Protein AF-I4C8B8-F1 (afdb_monomer_lite)

Secondary structure (DSSP, 8-state):
-PPPPEEEEEEEE--S-HHHHHHHHHHHHT--HHHHHHHHHT-SEEEEEEE-HHHHHHHHHHHHHTTEEEEEEETTS-----S-HHHHHHHHHHHHHHHHHHHHHHHHHHHHHHHHHHHHHHHHHHHHHHHHHHHHHHHHTTPPP---------------------HHHHHHHHHHHHHHHHHHHHHHHHHHHHHHHHHHSTT--HHHHHHHHHHHHHHHHHHHHHHHHHHHHHHHHHHHHHHHHHHHHHT--

Sequence (253 aa):
MSDPRYRINLYGHSSEDPYFFVMELAAILEIHPEEAREFLNSTPVTIKENVSEEEAEYLGDLLKAVRALVIVEPMDGVPEKTPDKATEVSVLKKQLEEQEDRAAFRSYLWVGSAMLIALIVLVWLTTAFWSSFSKTSEENAKKPAVEETDAKKPERTVTETPQQPDLSKLYSVIDEADSNVEQTQFLLKISEEDLYRLQSTYMADQKAVRQKKVQVAELRAKLRSEKTALQKLKDQVKRIESSLKVQEHSTAE

pLDDT: mean 82.83, std 17.46, range [37.41, 97.94]

Structure (mmCIF, N/CA/C/O backbone):
data_AF-I4C8B8-F1
#
_entry.id   AF-I4C8B8-F1
#
loop_
_atom_site.group_PDB
_atom_site.id
_atom_site.type_symbol
_atom_site.label_atom_id
_atom_site.label_alt_id
_atom_site.label_comp_id
_atom_site.label_asym_id
_atom_site.label_entity_id
_atom_site.label_seq_id
_atom_site.pdbx_PDB_ins_code
_atom_site.Cartn_x
_atom_site.Cartn_y
_atom_site.Cartn_z
_atom_site.occupancy
_atom_site.B_iso_or_equiv
_atom_site.auth_seq_id
_atom_site.auth_comp_id
_atom_site.auth_asym_id
_atom_site.auth_atom_id
_atom_site.pdbx_PDB_model_num
ATOM 1 N N . MET A 1 1 ? 0.869 -17.109 47.537 1.00 72.50 1 MET A N 1
ATOM 2 C CA . MET A 1 1 ? -0.042 -16.031 47.111 1.00 72.50 1 MET A CA 1
ATOM 3 C C . MET A 1 1 ? -0.231 -16.230 45.625 1.00 72.50 1 MET A C 1
ATOM 5 O O . MET A 1 1 ? 0.769 -16.479 44.968 1.00 72.50 1 MET A O 1
ATOM 9 N N . SER A 1 2 ? -1.468 -16.291 45.141 1.00 81.31 2 SER A N 1
ATOM 10 C CA . SER A 1 2 ? -1.721 -16.399 43.701 1.00 81.31 2 SER A CA 1
ATOM 11 C C . SER A 1 2 ? -1.388 -15.060 43.052 1.00 81.31 2 SER A C 1
ATOM 13 O O . SER A 1 2 ? -1.734 -14.027 43.624 1.00 81.31 2 SER A O 1
ATOM 15 N N . ASP A 1 3 ? -0.706 -15.078 41.910 1.00 87.94 3 ASP A N 1
ATOM 16 C CA . ASP A 1 3 ? -0.403 -13.853 41.168 1.00 87.94 3 ASP A CA 1
ATOM 17 C C . ASP A 1 3 ? -1.710 -13.191 40.697 1.00 87.94 3 ASP A C 1
ATOM 19 O O . ASP A 1 3 ? -2.612 -13.911 40.244 1.00 87.94 3 ASP A O 1
ATOM 23 N N . PRO A 1 4 ? -1.842 -11.855 40.813 1.00 91.81 4 PRO A N 1
ATOM 24 C CA . PRO A 1 4 ? -3.050 -11.148 40.412 1.00 91.81 4 PRO A CA 1
ATOM 25 C C . PRO A 1 4 ? -3.301 -11.331 38.914 1.00 91.81 4 PRO A C 1
ATOM 27 O O . PRO A 1 4 ? -2.392 -11.230 38.087 1.00 91.81 4 PRO A O 1
ATOM 30 N N . ARG A 1 5 ? -4.555 -11.618 38.567 1.00 96.06 5 ARG A N 1
ATOM 31 C CA . ARG A 1 5 ? -5.000 -11.801 37.184 1.00 96.06 5 ARG A CA 1
ATOM 32 C C . ARG A 1 5 ? -5.758 -10.578 36.711 1.00 96.06 5 ARG A C 1
ATOM 34 O O . ARG A 1 5 ? -6.514 -9.987 37.477 1.00 96.06 5 ARG A O 1
ATOM 41 N N . TYR A 1 6 ? -5.582 -10.227 35.446 1.00 97.19 6 TYR A N 1
ATOM 42 C CA . TYR A 1 6 ? -6.182 -9.050 34.833 1.00 97.19 6 TYR A CA 1
ATOM 43 C C . TYR A 1 6 ? -7.106 -9.437 33.676 1.00 97.19 6 TYR A C 1
ATOM 45 O O . TYR A 1 6 ? -6.995 -10.516 33.084 1.00 97.19 6 TYR A O 1
ATOM 53 N N . ARG A 1 7 ? -8.038 -8.537 33.364 1.00 96.69 7 ARG A N 1
ATOM 54 C CA . ARG A 1 7 ? -8.887 -8.576 32.171 1.00 96.69 7 ARG A CA 1
ATOM 55 C C . ARG A 1 7 ? -8.783 -7.260 31.413 1.00 96.69 7 ARG A C 1
ATOM 57 O O . ARG A 1 7 ? -8.587 -6.204 32.016 1.00 96.69 7 ARG A O 1
ATOM 64 N N . ILE A 1 8 ? -8.945 -7.328 30.099 1.00 97.38 8 ILE A N 1
ATOM 65 C CA . ILE A 1 8 ? -8.907 -6.167 29.211 1.00 97.38 8 ILE A CA 1
ATOM 66 C C . ILE A 1 8 ? -10.285 -5.995 28.586 1.00 97.38 8 ILE A C 1
ATOM 68 O O . ILE A 1 8 ? -10.781 -6.886 27.893 1.00 97.38 8 ILE A O 1
ATOM 72 N N . ASN A 1 9 ? -10.885 -4.833 28.825 1.00 97.12 9 ASN A N 1
ATOM 73 C CA . ASN A 1 9 ? -12.195 -4.463 28.309 1.00 97.12 9 ASN A CA 1
ATOM 74 C C . ASN A 1 9 ? -12.040 -3.436 27.186 1.00 97.12 9 ASN A C 1
ATOM 76 O O . ASN A 1 9 ? -11.398 -2.401 27.376 1.00 97.12 9 ASN A O 1
ATOM 80 N N . LEU A 1 10 ? -12.653 -3.704 26.036 1.00 97.12 10 LEU A N 1
ATOM 81 C CA . LEU A 1 10 ? -12.729 -2.809 24.888 1.00 97.12 10 LEU A CA 1
ATOM 82 C C . LEU A 1 10 ? -14.040 -2.020 24.929 1.00 97.12 10 LEU A C 1
ATOM 84 O O . LEU A 1 10 ? -15.123 -2.602 24.930 1.00 97.12 10 LEU A O 1
ATOM 88 N N . TYR A 1 11 ? -13.941 -0.692 24.920 1.00 96.69 11 TYR A N 1
ATOM 89 C CA . TYR A 1 11 ? -15.077 0.238 24.963 1.00 96.69 11 TYR A CA 1
ATOM 90 C C . TYR A 1 11 ? -15.364 0.915 23.617 1.00 96.69 11 TYR A C 1
ATOM 92 O O . TYR A 1 11 ? -16.395 1.565 23.468 1.00 96.69 11 TYR A O 1
ATOM 100 N N . GLY A 1 12 ? -14.462 0.794 22.642 1.00 95.44 12 GLY A N 1
ATOM 101 C CA . GLY A 1 12 ? -14.607 1.387 21.313 1.00 95.44 12 GLY A CA 1
ATOM 102 C C . GLY A 1 12 ? -13.259 1.739 20.693 1.00 95.44 12 GLY A C 1
ATOM 103 O O . GLY A 1 12 ? -12.221 1.228 21.113 1.00 95.44 12 GLY A O 1
ATOM 104 N N . HIS A 1 13 ? -13.268 2.638 19.712 1.00 96.50 13 HIS A N 1
ATOM 105 C CA . HIS A 1 13 ? -12.061 3.160 19.070 1.00 96.50 13 HIS A CA 1
ATOM 106 C C . HIS A 1 13 ? -12.226 4.631 18.674 1.00 96.50 13 HIS A C 1
ATOM 108 O O . HIS A 1 13 ? -13.348 5.117 18.518 1.00 96.50 13 HIS A O 1
ATOM 114 N N . SER A 1 14 ? -11.106 5.331 18.481 1.00 94.25 14 SER A N 1
ATOM 115 C CA . SER A 1 14 ? -11.060 6.680 17.888 1.00 94.25 14 SER A CA 1
ATOM 116 C C . SER A 1 14 ? -10.417 6.714 16.495 1.00 94.25 14 SER A C 1
ATOM 118 O O . SER A 1 14 ? -10.103 7.785 15.983 1.00 94.25 14 SER A O 1
ATOM 120 N N . SER A 1 15 ? -10.208 5.555 15.858 1.00 90.81 15 SER A N 1
ATOM 121 C CA . SER A 1 15 ? -9.781 5.500 14.451 1.00 90.81 15 SER A CA 1
ATOM 122 C C . SER A 1 15 ? -10.818 6.133 13.512 1.00 90.81 15 SER A C 1
ATOM 124 O O . SER A 1 15 ? -12.012 5.855 13.646 1.00 90.81 15 SER A O 1
ATOM 126 N N . GLU A 1 16 ? -10.348 6.929 12.545 1.00 88.69 16 GLU A N 1
ATOM 127 C CA . GLU A 1 16 ? -11.159 7.506 11.460 1.00 88.69 16 GLU A CA 1
ATOM 128 C C . GLU A 1 16 ? -11.653 6.441 10.470 1.00 88.69 16 GLU A C 1
ATOM 130 O O . GLU A 1 16 ? -12.721 6.591 9.876 1.00 88.69 16 GLU A O 1
ATOM 135 N N . ASP A 1 17 ? -10.886 5.357 10.311 1.00 92.38 17 ASP A N 1
ATOM 136 C CA . ASP A 1 17 ? -11.213 4.223 9.449 1.00 92.38 17 ASP A CA 1
ATOM 137 C C . ASP A 1 17 ? -11.512 2.980 10.312 1.00 92.38 17 ASP A C 1
ATOM 139 O O . ASP A 1 17 ? -10.583 2.336 10.826 1.00 92.38 17 ASP A O 1
ATOM 143 N N . PRO A 1 18 ? -12.800 2.619 10.486 1.00 92.25 18 PRO A N 1
ATOM 144 C CA . PRO A 1 18 ? -13.194 1.434 11.241 1.00 92.25 18 PRO A CA 1
ATOM 145 C C . PRO A 1 18 ? -12.710 0.127 10.606 1.00 92.25 18 PRO A C 1
ATOM 147 O O . PRO A 1 18 ? -12.479 -0.844 11.319 1.00 92.25 18 PRO A O 1
ATOM 150 N N . TYR A 1 19 ? -12.560 0.072 9.278 1.00 92.25 19 TYR A N 1
ATOM 151 C CA . TYR A 1 19 ? -12.109 -1.141 8.597 1.00 92.25 19 TYR A CA 1
ATOM 152 C C . TYR A 1 19 ? -10.630 -1.395 8.879 1.00 92.25 19 TYR A C 1
ATOM 154 O O . TYR A 1 19 ? -10.257 -2.504 9.258 1.00 92.25 19 TYR A O 1
ATOM 162 N N . PHE A 1 20 ? -9.799 -0.359 8.749 1.00 93.44 20 PHE A N 1
ATOM 163 C CA . PHE A 1 20 ? -8.379 -0.465 9.074 1.00 93.44 20 PHE A CA 1
ATOM 164 C C . PHE A 1 20 ? -8.169 -0.825 10.549 1.00 93.44 20 PHE A C 1
ATOM 166 O O . PHE A 1 20 ? -7.411 -1.744 10.852 1.00 93.44 20 PHE A O 1
ATOM 173 N N . PHE A 1 21 ? -8.935 -0.199 11.448 1.00 96.69 21 PHE A N 1
ATOM 174 C CA . PHE A 1 21 ? -8.920 -0.536 12.869 1.00 96.69 21 PHE A CA 1
ATOM 175 C C . PHE A 1 21 ? -9.257 -2.014 13.130 1.00 96.69 21 PHE A C 1
ATOM 177 O O . PHE A 1 21 ? -8.567 -2.666 13.905 1.00 96.69 21 PHE A O 1
ATOM 184 N N . VAL A 1 22 ? -10.280 -2.571 12.466 1.00 97.62 22 VAL A N 1
ATOM 185 C CA . VAL A 1 22 ? -10.628 -4.000 12.590 1.00 97.62 22 VAL A CA 1
ATOM 186 C C . VAL A 1 22 ? -9.469 -4.895 12.155 1.00 97.62 22 VAL A C 1
ATOM 188 O O . VAL A 1 22 ? -9.191 -5.888 12.823 1.00 97.62 22 VAL A O 1
ATOM 191 N N . MET A 1 23 ? -8.778 -4.548 11.066 1.00 97.06 23 MET A N 1
ATOM 192 C CA . MET A 1 23 ? -7.630 -5.321 10.579 1.00 97.06 23 MET A CA 1
ATOM 193 C C . MET A 1 23 ? -6.450 -5.279 11.558 1.00 97.06 23 MET A C 1
ATOM 195 O O . MET A 1 23 ? -5.833 -6.313 11.808 1.00 97.06 23 MET A O 1
ATOM 199 N N . GLU A 1 24 ? -6.146 -4.113 12.131 1.00 96.88 24 GLU A N 1
ATOM 200 C CA . GLU A 1 24 ? -5.081 -3.973 13.132 1.00 96.88 24 GLU A CA 1
ATOM 201 C C . GLU A 1 24 ? -5.433 -4.669 14.451 1.00 96.88 24 GLU A C 1
ATOM 203 O O . GLU A 1 24 ? -4.601 -5.381 15.013 1.00 96.88 24 GLU A O 1
ATOM 208 N N . LEU A 1 25 ? -6.679 -4.531 14.915 1.00 97.50 25 LEU A N 1
ATOM 209 C CA . LEU A 1 25 ? -7.177 -5.219 16.104 1.00 97.50 25 LEU A CA 1
ATOM 210 C C . LEU A 1 25 ? -7.094 -6.741 15.934 1.00 97.50 25 LEU A C 1
ATOM 212 O O . LEU A 1 25 ? -6.627 -7.434 16.835 1.00 97.50 25 LEU A O 1
ATOM 216 N N . ALA A 1 26 ? -7.503 -7.251 14.769 1.00 97.94 26 ALA A N 1
ATOM 217 C CA . ALA A 1 26 ? -7.406 -8.666 14.428 1.00 97.94 26 ALA A CA 1
ATOM 218 C C . ALA A 1 26 ? -5.952 -9.158 14.439 1.00 97.94 26 ALA A C 1
ATOM 220 O O . ALA A 1 26 ? -5.670 -10.223 14.981 1.00 97.94 26 ALA A O 1
ATOM 221 N N . ALA A 1 27 ? -5.023 -8.362 13.902 1.00 97.69 27 ALA A N 1
ATOM 222 C CA . ALA A 1 27 ? -3.602 -8.692 13.900 1.00 97.69 27 ALA A CA 1
ATOM 223 C C . ALA A 1 27 ? -2.998 -8.718 15.315 1.00 97.69 27 ALA A C 1
ATOM 225 O O . ALA A 1 27 ? -2.235 -9.628 15.622 1.00 97.69 27 ALA A O 1
ATOM 226 N N . ILE A 1 28 ? -3.350 -7.760 16.182 1.00 96.88 28 ILE A N 1
ATOM 227 C CA . ILE A 1 28 ? -2.853 -7.692 17.569 1.00 96.88 28 ILE A CA 1
ATOM 228 C C . ILE A 1 28 ? -3.385 -8.850 18.416 1.00 96.88 28 ILE A C 1
ATOM 230 O O . ILE A 1 28 ? -2.657 -9.395 19.243 1.00 96.88 28 ILE A O 1
ATOM 234 N N . LEU A 1 29 ? -4.659 -9.203 18.239 1.00 96.94 29 LEU A N 1
ATOM 235 C CA . LEU A 1 29 ? -5.304 -10.272 19.002 1.00 96.94 29 LEU A CA 1
ATOM 236 C C . LEU A 1 29 ? -5.104 -11.662 18.384 1.00 96.94 29 LEU A C 1
ATOM 238 O O . LEU A 1 29 ? -5.517 -12.644 18.992 1.00 96.94 29 LEU A O 1
ATOM 242 N N . GLU A 1 30 ? -4.478 -11.741 17.207 1.00 97.00 30 GLU A N 1
ATOM 243 C CA . GLU A 1 30 ? -4.303 -12.970 16.423 1.00 97.00 30 GLU A CA 1
ATOM 244 C C . GLU A 1 30 ? -5.634 -13.697 16.135 1.00 97.00 30 GLU A C 1
ATOM 246 O O . GLU A 1 30 ? -5.716 -14.925 16.149 1.00 97.00 30 GLU A O 1
ATOM 251 N N . ILE A 1 31 ? -6.689 -12.926 15.853 1.00 97.25 31 ILE A N 1
ATOM 252 C CA . ILE A 1 31 ? -8.039 -13.423 15.538 1.00 97.25 31 ILE A CA 1
ATOM 253 C C . ILE A 1 31 ? -8.443 -13.083 14.103 1.00 97.25 31 ILE A C 1
ATOM 255 O O . ILE A 1 31 ? -7.780 -12.315 13.402 1.00 97.25 31 ILE A O 1
ATOM 259 N N . HIS A 1 32 ? -9.568 -13.634 13.653 1.00 97.94 32 HIS A N 1
ATOM 260 C CA . HIS A 1 32 ? -10.133 -13.278 12.357 1.00 97.94 32 HIS A CA 1
ATOM 261 C C . HIS A 1 32 ? -10.750 -11.862 12.357 1.00 97.94 32 HIS A C 1
ATOM 263 O O . HIS A 1 32 ? -11.338 -11.444 13.360 1.00 97.94 32 HIS A O 1
ATOM 269 N N . PRO A 1 33 ? -10.680 -11.115 11.234 1.00 97.00 33 PRO A N 1
ATOM 270 C CA . PRO A 1 33 ? -11.295 -9.788 11.116 1.00 97.00 33 PRO A CA 1
ATOM 271 C C . PRO A 1 33 ? -12.797 -9.769 11.427 1.00 97.00 33 PRO A C 1
ATOM 273 O O . PRO A 1 33 ? -13.318 -8.780 11.939 1.00 97.00 33 PRO A O 1
ATOM 276 N N . GLU A 1 34 ? -13.507 -10.858 11.139 1.00 97.31 34 GLU A N 1
ATOM 277 C CA . GLU A 1 34 ? -14.927 -11.008 11.449 1.00 97.31 34 GLU A CA 1
ATOM 278 C C . GLU A 1 34 ? -15.195 -11.011 12.963 1.00 97.31 34 GLU A C 1
ATOM 280 O O . GLU A 1 34 ? -16.122 -10.337 13.412 1.00 97.31 34 GLU A O 1
ATOM 285 N N . GLU A 1 35 ? -14.353 -11.687 13.749 1.00 97.44 35 GLU A N 1
ATOM 286 C CA . GLU A 1 35 ? -14.443 -11.730 15.218 1.00 97.44 35 GLU A CA 1
ATOM 287 C C . GLU A 1 35 ? -14.071 -10.375 15.833 1.00 97.44 35 GLU A C 1
ATOM 289 O O . GLU A 1 35 ? -14.786 -9.844 16.683 1.00 97.44 35 GLU A O 1
ATOM 294 N N . ALA A 1 36 ? -13.004 -9.746 15.332 1.00 97.69 36 ALA A N 1
ATOM 295 C CA . ALA A 1 36 ? -12.621 -8.395 15.745 1.00 97.69 36 ALA A CA 1
ATOM 296 C C . ALA A 1 36 ? -13.749 -7.378 15.488 1.00 97.69 36 ALA A C 1
ATOM 298 O O . ALA A 1 36 ? -13.995 -6.474 16.292 1.00 97.69 36 ALA A O 1
ATOM 299 N N . ARG A 1 37 ? -14.486 -7.542 14.382 1.00 97.19 37 ARG A N 1
ATOM 300 C CA . ARG A 1 37 ? -15.665 -6.727 14.074 1.00 97.19 37 ARG A CA 1
ATOM 301 C C . ARG A 1 37 ? -16.834 -7.009 15.019 1.00 97.19 37 ARG A C 1
ATOM 303 O O . ARG A 1 37 ? -17.566 -6.081 15.362 1.00 97.19 37 ARG A O 1
ATOM 310 N N . GLU A 1 38 ? -17.026 -8.254 15.442 1.00 97.69 38 GLU A N 1
ATOM 311 C CA . GLU A 1 38 ? -18.052 -8.616 16.424 1.00 97.69 38 GLU A CA 1
ATOM 312 C C . GLU A 1 38 ? -17.794 -7.958 17.786 1.00 97.69 38 GLU A C 1
ATOM 314 O O . GLU A 1 38 ? -18.731 -7.427 18.392 1.00 97.69 38 GLU A O 1
ATOM 319 N N . PHE A 1 39 ? -16.529 -7.873 18.214 1.00 96.81 39 PHE A N 1
ATOM 320 C CA . PHE A 1 39 ? -16.156 -7.137 19.423 1.00 96.81 39 PHE A CA 1
ATOM 321 C C . PHE A 1 39 ? -16.559 -5.666 19.363 1.00 96.81 39 PHE A C 1
ATOM 323 O O . PHE A 1 39 ? -17.099 -5.148 20.338 1.00 96.81 39 PHE A O 1
ATOM 330 N N . LEU A 1 40 ? -16.382 -5.004 18.218 1.00 95.19 40 LEU A N 1
ATOM 331 C CA . LEU A 1 40 ? -16.791 -3.607 18.055 1.00 95.19 40 LEU A CA 1
ATOM 332 C C . LEU A 1 40 ? -18.298 -3.399 18.171 1.00 95.19 40 LEU A C 1
ATOM 334 O O . LEU A 1 40 ? -18.741 -2.435 18.799 1.00 95.19 40 LEU A O 1
ATOM 338 N N . ASN A 1 41 ? -19.079 -4.322 17.612 1.00 96.00 41 ASN A N 1
ATOM 339 C CA . ASN A 1 41 ? -20.539 -4.273 17.681 1.00 96.00 41 ASN A CA 1
ATOM 340 C C . ASN A 1 41 ? -21.073 -4.589 19.086 1.00 96.00 41 ASN A C 1
ATOM 342 O O . ASN A 1 41 ? -22.215 -4.252 19.391 1.00 96.00 41 ASN A O 1
ATOM 346 N N . SER A 1 42 ? -20.250 -5.225 19.921 1.00 96.31 42 SER A N 1
ATOM 347 C CA . SER A 1 42 ? -20.610 -5.686 21.263 1.00 96.31 42 SER A CA 1
ATOM 348 C C . SER A 1 42 ? -19.980 -4.837 22.369 1.00 96.31 42 SER A C 1
ATOM 350 O O . SER A 1 42 ? -19.970 -5.256 23.522 1.00 96.31 42 SER A O 1
ATOM 352 N N . THR A 1 43 ? -19.437 -3.658 22.045 1.00 93.44 43 THR A N 1
ATOM 353 C CA . THR A 1 43 ? -18.795 -2.795 23.045 1.00 93.44 43 THR A CA 1
ATOM 354 C C . THR A 1 43 ? -19.814 -2.264 24.076 1.00 93.44 43 THR A C 1
ATOM 356 O O . THR A 1 43 ? -20.895 -1.810 23.691 1.00 93.44 43 THR A O 1
ATOM 359 N N . PRO A 1 44 ? -19.496 -2.283 25.390 1.00 95.69 44 PRO A N 1
ATOM 360 C CA . PRO A 1 44 ? -18.243 -2.752 25.987 1.00 95.69 44 PRO A CA 1
ATOM 361 C C . PRO A 1 44 ? -18.129 -4.287 26.047 1.00 95.69 44 PRO A C 1
ATOM 363 O O . PRO A 1 44 ? -19.058 -4.960 26.488 1.00 95.69 44 PRO A O 1
ATOM 366 N N . VAL A 1 45 ? -16.966 -4.830 25.668 1.00 97.62 45 VAL A N 1
ATOM 367 C CA . VAL A 1 45 ? -16.700 -6.282 25.634 1.00 97.62 45 VAL A CA 1
ATOM 368 C C . VAL A 1 45 ? -15.347 -6.630 26.251 1.00 97.62 45 VAL A C 1
ATOM 370 O O . VAL A 1 45 ? -14.369 -5.905 26.064 1.00 97.62 45 VAL A O 1
ATOM 373 N N . THR A 1 46 ? -15.268 -7.753 26.964 1.00 97.44 46 THR A N 1
ATOM 374 C CA . THR A 1 46 ? -13.990 -8.300 27.431 1.00 97.44 46 THR A CA 1
ATOM 375 C C . THR A 1 46 ? -13.302 -9.042 26.290 1.00 97.44 46 THR A C 1
ATOM 377 O O . THR A 1 46 ? -13.837 -10.026 25.786 1.00 97.44 46 THR A O 1
ATOM 380 N N . ILE A 1 47 ? -12.117 -8.587 25.884 1.00 97.12 47 ILE A N 1
ATOM 381 C CA . ILE A 1 47 ? -11.367 -9.190 24.767 1.00 97.12 47 ILE A CA 1
ATOM 382 C C . ILE A 1 47 ? -10.363 -10.246 25.234 1.00 97.12 47 ILE A C 1
ATOM 384 O O . ILE A 1 47 ? -10.044 -11.168 24.490 1.00 97.12 47 ILE A O 1
ATOM 388 N N . LYS A 1 48 ? -9.852 -10.120 26.465 1.00 97.31 48 LYS A N 1
ATOM 389 C CA . LYS A 1 48 ? -8.909 -11.078 27.048 1.00 97.31 48 LYS A CA 1
ATOM 390 C C . LYS A 1 48 ? -9.043 -11.099 28.566 1.00 97.31 48 LYS A C 1
ATOM 392 O O . LYS A 1 48 ? -9.156 -10.048 29.197 1.00 97.31 48 LYS A O 1
ATOM 397 N N . GLU A 1 49 ? -9.022 -12.294 29.142 1.00 97.31 49 GLU A N 1
ATOM 398 C CA . GLU A 1 49 ? -9.161 -12.540 30.580 1.00 97.31 49 GLU A CA 1
ATOM 399 C C . GLU A 1 49 ? -8.001 -13.394 31.097 1.00 97.31 49 GLU A C 1
ATOM 401 O O . GLU A 1 49 ? -7.328 -14.079 30.326 1.00 97.31 49 GLU A O 1
ATOM 406 N N . ASN A 1 50 ? -7.803 -13.386 32.418 1.00 96.38 50 ASN A N 1
ATOM 407 C CA . ASN A 1 50 ? -6.840 -14.236 33.119 1.00 96.38 50 ASN A CA 1
ATOM 408 C C . ASN A 1 50 ? -5.366 -14.028 32.698 1.00 96.38 50 ASN A C 1
ATOM 410 O O . ASN A 1 50 ? -4.540 -14.941 32.801 1.00 96.38 50 ASN A O 1
ATOM 414 N N . VAL A 1 51 ? -5.021 -12.820 32.256 1.00 96.88 51 VAL A N 1
ATOM 415 C CA . VAL A 1 51 ? -3.652 -12.448 31.863 1.00 96.88 51 VAL A CA 1
ATOM 416 C C . VAL A 1 51 ? -2.840 -11.959 33.061 1.00 96.88 51 VAL A C 1
ATOM 418 O O . VAL A 1 51 ? -3.410 -11.509 34.060 1.00 96.88 51 VAL A O 1
ATOM 421 N N . SER A 1 52 ? -1.513 -12.091 32.989 1.00 96.69 52 SER A N 1
ATOM 422 C CA . SER A 1 52 ? -0.619 -11.462 33.970 1.00 96.69 52 SER A CA 1
ATOM 423 C C . SER A 1 52 ? -0.643 -9.939 33.815 1.00 96.69 52 SER A C 1
ATOM 425 O O . SER A 1 52 ? -1.050 -9.425 32.774 1.00 96.69 52 SER A O 1
ATOM 427 N N . GLU A 1 53 ? -0.200 -9.216 34.842 1.00 95.62 53 GLU A N 1
ATOM 428 C CA . GLU A 1 53 ? -0.082 -7.752 34.807 1.00 95.62 53 GLU A CA 1
ATOM 429 C C . GLU A 1 53 ? 0.773 -7.273 33.629 1.00 95.62 53 GLU A C 1
ATOM 431 O O . GLU A 1 53 ? 0.314 -6.475 32.819 1.00 95.62 53 GLU A O 1
ATOM 436 N N . GLU A 1 54 ? 1.969 -7.849 33.478 1.00 95.94 54 GLU A N 1
ATOM 437 C CA . GLU A 1 54 ? 2.910 -7.509 32.405 1.00 95.94 54 GLU A CA 1
ATOM 438 C C . GLU A 1 54 ? 2.297 -7.723 31.012 1.00 95.94 54 GLU A C 1
ATOM 440 O O . GLU A 1 54 ? 2.447 -6.885 30.123 1.00 95.94 54 GLU A O 1
ATOM 445 N N . GLU A 1 55 ? 1.569 -8.827 30.812 1.00 96.81 55 GLU A N 1
ATOM 446 C CA . GLU A 1 55 ? 0.902 -9.112 29.539 1.00 96.81 55 GLU A CA 1
ATOM 447 C C . GLU A 1 55 ? -0.285 -8.168 29.302 1.00 96.81 55 GLU A C 1
ATOM 449 O O . GLU A 1 55 ? -0.512 -7.732 28.172 1.00 96.81 55 GLU A O 1
ATOM 454 N N . ALA A 1 56 ? -1.034 -7.831 30.354 1.00 97.31 56 ALA A N 1
ATOM 455 C CA . ALA A 1 56 ? -2.175 -6.931 30.269 1.00 97.31 56 ALA A CA 1
ATOM 456 C C . ALA A 1 56 ? -1.756 -5.495 29.936 1.00 97.31 56 ALA A C 1
ATOM 458 O O . ALA A 1 56 ? -2.394 -4.855 29.099 1.00 97.31 56 ALA A O 1
ATOM 459 N N . GLU A 1 57 ? -0.683 -5.002 30.556 1.00 96.31 57 GLU A N 1
ATOM 460 C CA . GLU A 1 57 ? -0.096 -3.696 30.254 1.00 96.31 57 GLU A CA 1
ATOM 461 C C . GLU A 1 57 ? 0.470 -3.666 28.835 1.00 96.31 57 GLU A C 1
ATOM 463 O O . GLU A 1 57 ? 0.116 -2.780 28.056 1.00 96.31 57 GLU A O 1
ATOM 468 N N . TYR A 1 58 ? 1.260 -4.680 28.461 1.00 97.19 58 TYR A N 1
ATOM 469 C CA . TYR A 1 58 ? 1.826 -4.795 27.118 1.00 97.19 58 TYR A CA 1
ATOM 470 C C . TYR A 1 58 ? 0.740 -4.789 26.036 1.00 97.19 58 TYR A C 1
ATOM 472 O O . TYR A 1 58 ? 0.794 -4.003 25.086 1.00 97.19 58 TYR A O 1
ATOM 480 N N . LEU A 1 59 ? -0.286 -5.630 26.193 1.00 97.50 59 LEU A N 1
ATOM 481 C CA . LEU A 1 59 ? -1.393 -5.700 25.247 1.00 97.50 59 LEU A CA 1
ATOM 482 C C . LEU A 1 59 ? -2.240 -4.420 25.275 1.00 97.50 59 LEU A C 1
ATOM 484 O O . LEU A 1 59 ? -2.671 -3.943 24.227 1.00 97.50 59 LEU A O 1
ATOM 488 N N . GLY A 1 60 ? -2.444 -3.825 26.452 1.00 95.75 60 GLY A N 1
ATOM 489 C CA . GLY A 1 60 ? -3.133 -2.548 26.608 1.00 95.75 60 GLY A CA 1
ATOM 490 C C . GLY A 1 60 ? -2.446 -1.413 25.847 1.00 95.75 60 GLY A C 1
ATOM 491 O O . GLY A 1 60 ? -3.125 -0.617 25.199 1.00 95.75 60 GLY A O 1
ATOM 492 N N . ASP A 1 61 ? -1.117 -1.355 25.866 1.00 96.19 61 ASP A N 1
ATOM 493 C CA . ASP A 1 61 ? -0.353 -0.332 25.151 1.00 96.19 61 ASP A CA 1
ATOM 494 C C . ASP A 1 61 ? -0.341 -0.551 23.633 1.00 96.19 61 ASP A C 1
ATOM 496 O O . ASP A 1 61 ? -0.498 0.418 22.883 1.00 96.19 61 ASP A O 1
ATOM 500 N N . LEU A 1 62 ? -0.272 -1.804 23.162 1.00 96.81 62 LEU A N 1
ATOM 501 C CA . LEU A 1 62 ? -0.465 -2.127 21.740 1.00 96.81 62 LEU A CA 1
ATOM 502 C C . LEU A 1 62 ? -1.849 -1.689 21.243 1.00 96.81 62 LEU A C 1
ATOM 504 O O . LEU A 1 62 ? -1.973 -1.081 20.180 1.00 96.81 62 LEU A O 1
ATOM 508 N N . LEU A 1 63 ? -2.892 -1.951 22.032 1.00 97.06 63 LEU A N 1
ATOM 509 C CA . LEU A 1 63 ? -4.264 -1.584 21.688 1.00 97.06 63 LEU A CA 1
ATOM 510 C C . LEU A 1 63 ? -4.464 -0.060 21.684 1.00 97.06 63 LEU A C 1
ATOM 512 O O . LEU A 1 63 ? -5.096 0.478 20.774 1.00 97.06 63 LEU A O 1
ATOM 516 N N . LYS A 1 64 ? -3.877 0.671 22.639 1.00 95.88 64 LYS A N 1
ATOM 517 C CA . LYS A 1 64 ? -3.885 2.146 22.620 1.00 95.88 64 LYS A CA 1
ATOM 518 C C . LYS A 1 64 ? -3.162 2.709 21.394 1.00 95.88 64 LYS A C 1
ATOM 520 O O . LYS A 1 64 ? -3.610 3.719 20.852 1.00 95.88 64 LYS A O 1
ATOM 525 N N . ALA A 1 65 ? -2.076 2.074 20.939 1.00 94.00 65 ALA A N 1
ATOM 526 C CA . ALA A 1 65 ? -1.322 2.519 19.765 1.00 94.00 65 ALA A CA 1
ATOM 527 C C . ALA A 1 65 ? -2.172 2.507 18.482 1.00 94.00 65 ALA A C 1
ATOM 529 O O . ALA A 1 65 ? -2.053 3.416 17.662 1.00 94.00 65 ALA A O 1
ATOM 530 N N . VAL A 1 66 ? -3.096 1.548 18.362 1.00 95.56 66 VAL A N 1
ATOM 531 C CA . VAL A 1 66 ? -4.085 1.476 17.268 1.00 95.56 66 VAL A CA 1
ATOM 532 C C . VAL A 1 66 ? -5.374 2.241 17.580 1.00 95.56 66 VAL A C 1
ATOM 534 O O . VAL A 1 66 ? -6.414 2.011 16.971 1.00 95.56 66 VAL A O 1
ATOM 537 N N . ARG A 1 67 ? -5.331 3.181 18.535 1.00 96.31 67 ARG A N 1
ATOM 538 C CA . ARG A 1 67 ? -6.462 4.038 18.928 1.00 96.31 67 ARG A CA 1
ATOM 539 C C . ARG A 1 67 ? -7.663 3.276 19.510 1.00 96.31 67 ARG A C 1
ATOM 541 O O . ARG A 1 67 ? -8.799 3.755 19.422 1.00 96.31 67 ARG A O 1
ATOM 548 N N . ALA A 1 68 ? -7.447 2.105 20.109 1.00 97.00 68 ALA A N 1
ATOM 549 C CA . ALA A 1 68 ? -8.493 1.407 20.850 1.00 97.00 68 ALA A CA 1
ATOM 550 C C . ALA A 1 68 ? -8.729 2.075 22.215 1.00 97.00 68 ALA A C 1
ATOM 552 O O . ALA A 1 68 ? -7.792 2.469 22.912 1.00 97.00 68 ALA A O 1
ATOM 553 N N . LEU A 1 69 ? -9.994 2.169 22.622 1.00 96.50 69 LEU A N 1
ATOM 554 C CA . LEU A 1 69 ? -10.392 2.647 23.944 1.00 96.50 69 LEU A CA 1
ATOM 555 C C . LEU A 1 69 ? -10.502 1.440 24.877 1.00 96.50 69 LEU A C 1
ATOM 557 O O . LEU A 1 69 ? -11.529 0.762 24.897 1.00 96.50 69 LEU A O 1
ATOM 561 N N . VAL A 1 70 ? -9.431 1.149 25.615 1.00 96.94 70 VAL A N 1
ATOM 562 C CA . VAL A 1 70 ? -9.331 -0.040 26.474 1.00 96.94 70 VAL A CA 1
ATOM 563 C C . VAL A 1 70 ? -9.124 0.318 27.941 1.00 96.94 70 VAL A C 1
ATOM 565 O O . VAL A 1 70 ? -8.455 1.300 28.260 1.00 96.94 70 VAL A O 1
ATOM 568 N N . ILE A 1 71 ? -9.682 -0.498 28.838 1.00 95.75 71 ILE A N 1
ATOM 569 C CA . ILE A 1 71 ? -9.439 -0.423 30.285 1.00 95.75 71 ILE A CA 1
ATOM 570 C C . ILE A 1 71 ? -8.946 -1.788 30.758 1.00 95.75 71 ILE A C 1
ATOM 572 O O . ILE A 1 71 ? -9.601 -2.805 30.527 1.00 95.75 71 ILE A O 1
ATOM 576 N N . VAL A 1 72 ? -7.796 -1.789 31.428 1.00 96.25 72 VAL A N 1
ATOM 577 C CA . VAL A 1 72 ? -7.232 -2.959 32.105 1.00 96.25 72 VAL A CA 1
ATOM 578 C C . VAL A 1 72 ? -7.727 -2.960 33.551 1.00 96.25 72 VAL A C 1
ATOM 580 O O . VAL A 1 72 ? -7.609 -1.952 34.247 1.00 96.25 72 VAL A O 1
ATOM 583 N N . GLU A 1 73 ? -8.321 -4.067 33.996 1.00 94.44 73 GLU A N 1
ATOM 584 C CA . GLU A 1 73 ? -8.877 -4.210 35.346 1.00 94.44 73 GLU A CA 1
ATOM 585 C C . GLU A 1 73 ? -8.375 -5.496 36.018 1.00 94.44 73 GLU A C 1
ATOM 587 O O . GLU A 1 73 ? -8.323 -6.538 35.358 1.00 94.44 73 GLU A O 1
ATOM 592 N N . PRO A 1 74 ? -8.047 -5.474 37.323 1.00 94.25 74 PRO A N 1
ATOM 593 C CA . PRO A 1 74 ? -7.757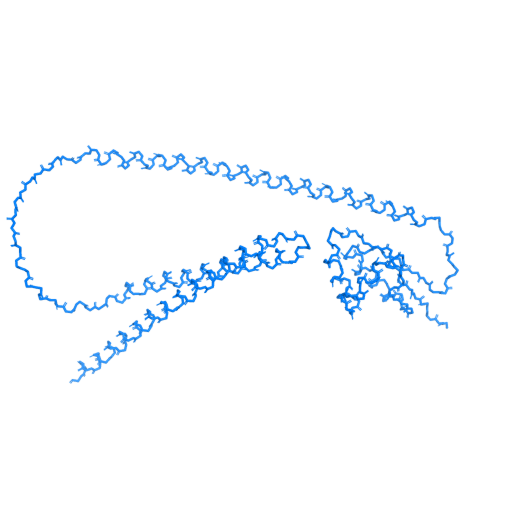 -6.694 38.071 1.00 94.25 74 PRO A CA 1
ATOM 594 C C . PRO A 1 74 ? -9.038 -7.529 38.250 1.00 94.25 74 PRO A C 1
ATOM 596 O O . PRO A 1 74 ? -10.092 -6.991 38.589 1.00 94.25 74 PRO A O 1
ATOM 599 N N . MET A 1 75 ? -8.964 -8.850 38.053 1.00 91.56 75 MET A N 1
ATOM 600 C CA . MET A 1 75 ? -10.095 -9.775 38.239 1.00 91.56 75 MET A CA 1
ATOM 601 C C . MET A 1 75 ? -10.479 -9.954 39.712 1.00 91.56 75 MET A C 1
ATOM 603 O O . MET A 1 75 ? -11.660 -10.109 40.014 1.00 91.56 75 MET A O 1
ATOM 607 N N . ASP A 1 76 ? -9.502 -9.902 40.620 1.00 83.44 76 ASP A N 1
ATOM 608 C CA . ASP A 1 76 ? -9.705 -10.145 42.057 1.00 83.44 76 ASP A CA 1
ATOM 609 C C . ASP A 1 76 ? -9.960 -8.856 42.867 1.00 83.44 76 ASP A C 1
ATOM 611 O O . ASP A 1 76 ? -10.053 -8.880 44.097 1.00 83.44 76 ASP A O 1
ATOM 615 N N . GLY A 1 77 ? -10.082 -7.709 42.192 1.00 64.19 77 GLY A N 1
ATOM 616 C CA . GLY A 1 77 ? -10.339 -6.423 42.831 1.00 64.19 77 GLY A CA 1
ATOM 617 C C . GLY A 1 77 ? -11.830 -6.172 43.048 1.00 64.19 77 GLY A C 1
ATOM 618 O O . GLY A 1 77 ? -12.618 -6.198 42.104 1.00 64.19 77 GLY A O 1
ATOM 619 N N . VAL A 1 78 ? -12.222 -5.828 44.282 1.00 58.34 78 VAL A N 1
ATOM 620 C CA . VAL A 1 78 ? -13.450 -5.044 44.506 1.00 58.34 78 VAL A CA 1
ATOM 621 C C . VAL A 1 78 ? -13.344 -3.831 43.580 1.00 58.34 78 VAL A C 1
ATOM 623 O O . VAL A 1 78 ? -12.325 -3.146 43.679 1.00 58.34 78 VAL A O 1
ATOM 626 N N . PRO A 1 79 ? -14.316 -3.573 42.678 1.00 57.41 79 PRO A N 1
ATOM 627 C CA . PRO A 1 79 ? -14.231 -2.467 41.733 1.00 57.41 79 PRO A CA 1
ATOM 628 C C . PRO A 1 79 ? -13.976 -1.205 42.540 1.00 57.41 79 PRO A C 1
ATOM 630 O O . PRO A 1 79 ? -14.830 -0.769 43.318 1.00 57.41 79 PRO A O 1
ATOM 633 N N . GLU A 1 80 ? -12.754 -0.693 42.440 1.00 48.88 80 GLU A N 1
ATOM 634 C CA . GLU A 1 80 ? -12.327 0.452 43.213 1.00 48.88 80 GLU A CA 1
ATOM 635 C C . GLU A 1 80 ? -13.260 1.589 42.804 1.00 48.88 80 GLU A C 1
ATOM 637 O O . GLU A 1 80 ? -13.290 1.988 41.639 1.00 48.88 80 GLU A O 1
ATOM 642 N N . LYS A 1 81 ? -14.118 2.020 43.738 1.00 45.81 81 LYS A N 1
ATOM 643 C CA . LYS A 1 81 ? -15.075 3.118 43.565 1.00 45.81 81 LYS A CA 1
ATOM 644 C C . LYS A 1 81 ? -14.285 4.412 43.361 1.00 45.81 81 LYS A C 1
ATOM 646 O O . LYS A 1 81 ? -14.161 5.231 44.265 1.00 45.81 81 LYS A O 1
ATOM 651 N N . THR A 1 82 ? -13.734 4.586 42.172 1.00 47.44 82 THR A N 1
ATOM 652 C CA . THR A 1 82 ? -13.220 5.850 41.666 1.00 47.44 82 THR A CA 1
ATOM 653 C C . THR A 1 82 ? -14.302 6.498 40.798 1.00 47.44 82 THR A C 1
ATOM 655 O O . THR A 1 82 ? -15.107 5.798 40.176 1.00 47.44 82 THR A O 1
ATOM 658 N N . PRO A 1 83 ? -14.423 7.834 40.850 1.00 46.53 83 PRO A N 1
ATOM 659 C CA . PRO A 1 83 ? -15.574 8.551 40.323 1.00 46.53 83 PRO A CA 1
ATOM 660 C C . PRO A 1 83 ? -15.621 8.446 38.797 1.00 46.53 83 PRO A C 1
ATOM 662 O O . PRO A 1 83 ? -14.701 8.866 38.111 1.00 46.53 83 PRO A O 1
ATOM 665 N N . ASP A 1 84 ? -16.716 7.879 38.295 1.00 52.38 84 ASP A N 1
ATOM 666 C CA . ASP A 1 84 ? -17.247 8.040 36.940 1.00 52.38 84 ASP A CA 1
ATOM 667 C C . ASP A 1 84 ? -16.192 8.041 35.808 1.00 52.38 84 ASP A C 1
ATOM 669 O O . ASP A 1 84 ? -15.979 9.049 35.133 1.00 52.38 84 ASP A O 1
ATOM 673 N N . LYS A 1 85 ? -15.538 6.888 35.581 1.00 54.78 85 LYS A N 1
ATOM 674 C CA . LYS A 1 85 ? -14.567 6.641 34.486 1.00 54.78 85 LYS A CA 1
ATOM 675 C C . LYS A 1 85 ? -15.092 7.018 33.089 1.00 54.78 85 LYS A C 1
ATOM 677 O O . LYS A 1 85 ? -14.299 7.289 32.190 1.00 54.78 85 LYS A O 1
ATOM 682 N N . ALA A 1 86 ? -16.411 7.114 32.899 1.00 55.72 86 ALA A N 1
ATOM 683 C CA . ALA A 1 86 ? -17.011 7.668 31.682 1.00 55.72 86 ALA A CA 1
ATOM 684 C C . ALA A 1 86 ? -16.583 9.130 31.427 1.00 55.72 86 ALA A C 1
ATOM 686 O O . ALA A 1 86 ? -16.414 9.552 30.281 1.00 55.72 86 ALA A O 1
ATOM 687 N N . THR A 1 87 ? -16.335 9.889 32.495 1.00 55.56 87 THR A N 1
ATOM 688 C CA . THR A 1 87 ? -15.856 11.273 32.438 1.00 55.56 87 THR A CA 1
ATOM 689 C C . THR A 1 87 ? -14.405 11.331 31.968 1.00 55.56 87 THR A C 1
ATOM 691 O O . THR A 1 87 ? -14.065 12.171 31.141 1.00 55.56 87 THR A O 1
ATOM 694 N N . GLU A 1 88 ? -13.554 10.407 32.406 1.00 56.56 88 GLU A N 1
ATOM 695 C CA . GLU A 1 88 ? -12.134 10.381 32.038 1.00 56.56 88 GLU A CA 1
ATOM 696 C C . GLU A 1 88 ? -11.932 10.044 30.550 1.00 56.56 88 GLU A C 1
ATOM 698 O O . GLU A 1 88 ? -11.157 10.707 29.859 1.00 56.56 88 GLU A O 1
ATOM 703 N N . VAL A 1 89 ? -12.736 9.121 30.008 1.00 60.19 89 VAL A N 1
ATOM 704 C CA . VAL A 1 89 ? -12.761 8.813 28.564 1.00 60.19 89 VAL A CA 1
ATOM 705 C C . VAL A 1 89 ? -13.258 10.011 27.747 1.00 60.19 89 VAL A C 1
ATOM 707 O O . VAL A 1 89 ? -12.734 10.288 26.666 1.00 60.19 89 VAL A O 1
ATOM 710 N N . SER A 1 90 ? -14.223 10.777 28.269 1.00 61.84 90 SER A N 1
ATOM 711 C CA . SER A 1 90 ? -14.704 11.998 27.609 1.00 61.84 90 SER A CA 1
ATOM 712 C C . SER A 1 90 ? -13.644 13.108 27.573 1.00 61.84 90 SER A C 1
ATOM 714 O O . SER A 1 90 ? -13.543 13.833 26.583 1.00 61.84 90 SER A O 1
ATOM 716 N N . VAL A 1 91 ? -12.807 13.206 28.613 1.00 67.50 91 VAL A N 1
ATOM 717 C CA . VAL A 1 91 ? -11.703 14.173 28.698 1.00 67.50 91 VAL A CA 1
ATOM 718 C C . VAL A 1 91 ? -10.552 13.769 27.774 1.00 67.50 91 VAL A C 1
ATOM 720 O O . VAL A 1 91 ? -10.038 14.620 27.050 1.00 67.50 91 VAL A O 1
ATOM 723 N N . LEU A 1 92 ? -10.206 12.479 27.721 1.00 64.19 92 LEU A N 1
ATOM 724 C CA . LEU A 1 92 ? -9.207 11.939 26.790 1.00 64.19 92 LEU A CA 1
ATOM 725 C C . LEU A 1 92 ? -9.611 12.142 25.327 1.00 64.19 92 LEU A C 1
ATOM 727 O O . LEU A 1 92 ? -8.796 12.592 24.524 1.00 64.19 92 LEU A O 1
ATOM 731 N N . LYS A 1 93 ? -10.879 11.888 24.984 1.00 66.44 93 LYS A N 1
ATOM 732 C CA . LYS A 1 93 ? -11.389 12.106 23.624 1.00 66.44 93 LYS A CA 1
ATOM 733 C C . LYS A 1 93 ? -11.283 13.576 23.206 1.00 66.44 93 LYS A C 1
ATOM 735 O O . LYS A 1 93 ? -10.849 13.869 22.098 1.00 66.44 93 LYS A O 1
ATOM 740 N N . LYS A 1 94 ? -11.594 14.493 24.126 1.00 67.88 94 LYS A N 1
ATOM 741 C CA . LYS A 1 94 ? -11.512 15.939 23.889 1.00 67.88 94 LYS A CA 1
ATOM 742 C C . LYS A 1 94 ? -10.070 16.428 23.705 1.00 67.88 94 LYS A C 1
ATOM 744 O O . LYS A 1 94 ? -9.831 17.306 22.885 1.00 67.88 94 LYS A O 1
ATOM 749 N N . GLN A 1 95 ? -9.111 15.854 24.436 1.00 69.25 95 GLN A N 1
ATOM 750 C CA . GLN A 1 95 ? -7.688 16.170 24.260 1.00 69.25 95 GLN A CA 1
ATOM 751 C C . GLN A 1 95 ? -7.113 15.605 22.954 1.00 69.25 95 GLN A C 1
ATOM 753 O O . GLN A 1 95 ? -6.253 16.244 22.353 1.00 69.25 95 GLN A O 1
ATOM 758 N N . LEU A 1 96 ? -7.595 14.442 22.503 1.00 66.31 96 LEU A N 1
ATOM 759 C CA . LEU A 1 96 ? -7.164 13.828 21.246 1.00 66.31 96 LEU A CA 1
ATOM 760 C C . LEU A 1 96 ? -7.668 14.618 20.024 1.00 66.31 96 LEU A C 1
ATOM 762 O O . LEU A 1 96 ? -6.873 14.924 19.139 1.00 66.31 96 LEU A O 1
ATOM 766 N N . GLU A 1 97 ? -8.945 15.025 20.020 1.00 68.94 97 GLU A N 1
ATOM 767 C CA . GLU A 1 97 ? -9.524 15.880 18.965 1.00 68.94 97 GLU A CA 1
ATOM 768 C C . GLU A 1 97 ? -8.775 17.223 18.857 1.00 68.94 97 GLU A C 1
ATOM 770 O O . GLU A 1 97 ? -8.405 17.654 17.765 1.00 68.94 97 GLU A O 1
ATOM 775 N N . GLU A 1 98 ? -8.433 17.851 19.990 1.00 70.25 98 GLU A N 1
ATOM 776 C CA . GLU A 1 98 ? -7.673 19.111 19.991 1.00 70.25 98 GLU A CA 1
ATOM 777 C C . GLU A 1 98 ? -6.218 18.940 19.501 1.00 70.25 98 GLU A C 1
ATOM 779 O O . GLU A 1 98 ? -5.578 19.895 19.042 1.00 70.25 98 GLU A O 1
ATOM 784 N N . GLN A 1 99 ? -5.663 17.727 19.591 1.00 61.25 99 GLN A N 1
ATOM 785 C CA . GLN A 1 99 ? -4.317 17.421 19.111 1.00 61.25 99 GLN A CA 1
ATOM 786 C C . GLN A 1 99 ? -4.292 17.149 17.598 1.00 61.25 99 GLN A C 1
ATOM 788 O O . GLN A 1 99 ? -3.349 17.578 16.922 1.00 61.25 99 GLN A O 1
ATOM 793 N N . GLU A 1 100 ? -5.327 16.504 17.052 1.00 63.91 100 GLU A N 1
ATOM 794 C CA . GLU A 1 100 ? -5.472 16.268 15.609 1.00 63.91 100 GLU A CA 1
ATOM 795 C C . GLU A 1 100 ? -5.686 17.568 14.830 1.00 63.91 100 GLU A C 1
ATOM 797 O O . GLU A 1 100 ? -5.027 17.781 13.807 1.00 63.91 100 GLU A O 1
ATOM 802 N N . ASP A 1 101 ? -6.462 18.508 15.375 1.00 67.69 101 ASP A N 1
ATOM 803 C CA . ASP A 1 101 ? -6.649 19.833 14.772 1.00 67.69 101 ASP A CA 1
ATOM 804 C C . ASP A 1 101 ? -5.320 20.593 14.609 1.00 67.69 101 ASP A C 1
ATOM 806 O O . ASP A 1 101 ? -5.075 21.266 13.601 1.00 67.69 101 ASP A O 1
ATOM 810 N N . ARG A 1 102 ? -4.390 20.440 15.562 1.00 69.81 102 ARG A N 1
ATOM 811 C CA . ARG A 1 102 ? -3.056 21.059 15.475 1.00 69.81 102 ARG A CA 1
ATOM 812 C C . ARG A 1 102 ? -2.167 20.391 14.427 1.00 69.81 102 ARG A C 1
ATOM 814 O O . ARG A 1 102 ? -1.347 21.076 13.807 1.00 69.81 102 ARG A O 1
ATOM 821 N N . ALA A 1 103 ? -2.296 19.080 14.226 1.00 69.44 103 ALA A N 1
ATOM 822 C CA . ALA A 1 103 ? -1.548 18.351 13.203 1.00 69.44 103 ALA A CA 1
ATOM 823 C C . ALA A 1 103 ? -2.061 18.687 11.794 1.00 69.44 103 ALA A C 1
ATOM 825 O O . ALA A 1 103 ? -1.257 18.988 10.905 1.00 69.44 103 ALA A O 1
ATOM 826 N N . ALA A 1 104 ? -3.383 18.744 11.620 1.00 70.75 104 ALA A N 1
ATOM 827 C CA . ALA A 1 104 ? -4.023 19.179 10.384 1.00 70.75 104 ALA A CA 1
ATOM 828 C C . ALA A 1 104 ? -3.637 20.625 10.029 1.00 70.75 104 ALA A C 1
ATOM 830 O O . ALA A 1 104 ? -3.273 20.920 8.892 1.00 70.75 104 ALA A O 1
ATOM 831 N N . PHE A 1 105 ? -3.600 21.536 11.005 1.00 72.31 105 PHE A N 1
ATOM 832 C CA . PHE A 1 105 ? -3.190 22.918 10.746 1.00 72.31 105 PHE A CA 1
ATOM 833 C C . PHE A 1 105 ? -1.739 23.033 10.240 1.00 72.31 105 PHE A C 1
ATOM 835 O O . PHE A 1 105 ? -1.434 23.828 9.346 1.00 72.31 105 PHE A O 1
ATOM 842 N N . ARG A 1 106 ? -0.825 22.203 10.763 1.00 75.25 106 ARG A N 1
ATOM 843 C CA . ARG A 1 106 ? 0.575 22.162 10.307 1.00 75.25 106 ARG A CA 1
ATOM 844 C C . ARG A 1 106 ? 0.713 21.591 8.896 1.00 75.25 106 ARG A C 1
ATOM 846 O O . ARG A 1 106 ? 1.552 22.085 8.141 1.00 75.25 106 ARG A O 1
ATOM 853 N N . SER A 1 107 ? -0.089 20.593 8.524 1.00 76.69 107 SER A N 1
ATOM 854 C CA . SER A 1 107 ? -0.058 20.032 7.168 1.00 76.69 107 SER A CA 1
ATOM 855 C C . SER A 1 107 ? -0.601 21.027 6.136 1.00 76.69 107 SER A C 1
ATOM 857 O O . SER A 1 107 ? 0.024 21.207 5.091 1.00 76.69 107 SER A O 1
ATOM 859 N N . TYR A 1 108 ? -1.664 21.773 6.460 1.00 81.44 108 TYR A N 1
ATOM 860 C CA . TYR A 1 108 ? -2.172 22.855 5.606 1.00 81.44 108 TYR A CA 1
ATOM 861 C C . TYR A 1 108 ? -1.131 23.954 5.354 1.00 81.44 108 TYR A C 1
ATOM 863 O O . TYR A 1 108 ? -0.988 24.414 4.220 1.00 81.44 108 TYR A O 1
ATOM 871 N N . LEU A 1 109 ? -0.357 24.336 6.375 1.00 83.56 109 LEU A N 1
ATOM 872 C CA . LEU A 1 109 ? 0.749 25.291 6.229 1.00 83.56 109 LEU A CA 1
ATOM 873 C C . LEU A 1 109 ? 1.836 24.788 5.264 1.00 83.56 109 LEU A C 1
ATOM 875 O O . LEU A 1 109 ? 2.319 25.552 4.426 1.00 83.56 109 LEU A O 1
ATOM 879 N N . TRP A 1 110 ? 2.196 23.505 5.343 1.00 85.88 110 TRP A N 1
ATOM 880 C CA . TRP A 1 110 ? 3.186 22.901 4.447 1.00 85.88 110 TRP A CA 1
ATOM 881 C C . TRP A 1 110 ? 2.691 22.791 3.005 1.00 85.88 110 TRP A C 1
ATOM 883 O O . TRP A 1 110 ? 3.412 23.178 2.084 1.00 85.88 110 TRP A O 1
ATOM 893 N N . VAL A 1 111 ? 1.459 22.316 2.799 1.00 87.69 111 VAL A N 1
ATOM 894 C CA . VAL A 1 111 ? 0.863 22.192 1.458 1.00 87.69 111 VAL A CA 1
ATOM 895 C C . VAL A 1 111 ? 0.683 23.570 0.820 1.00 87.69 111 VAL A C 1
ATOM 897 O O . VAL A 1 111 ? 1.046 23.755 -0.342 1.00 87.69 111 VAL A O 1
ATOM 900 N N . GLY A 1 112 ? 0.211 24.562 1.583 1.00 86.06 112 GLY A N 1
ATOM 901 C CA . GLY A 1 112 ? 0.091 25.943 1.112 1.00 86.06 112 GLY A CA 1
ATOM 902 C C . GLY A 1 112 ? 1.437 26.542 0.690 1.00 86.06 112 GLY A C 1
ATOM 903 O O . GLY A 1 112 ? 1.533 27.155 -0.373 1.00 86.06 112 GLY A O 1
ATOM 904 N N . SER A 1 113 ? 2.497 26.301 1.470 1.00 87.81 113 SER A N 1
ATOM 905 C CA . SER A 1 113 ? 3.861 26.736 1.136 1.00 87.81 113 SER A CA 1
ATOM 906 C C . SER A 1 113 ? 4.388 26.071 -0.142 1.00 87.81 113 SER A C 1
ATOM 908 O O . SER A 1 113 ? 4.871 26.756 -1.046 1.00 87.81 113 SER A O 1
ATOM 910 N N . ALA A 1 114 ? 4.229 24.750 -0.274 1.00 88.75 114 ALA A N 1
ATOM 911 C CA . ALA A 1 114 ? 4.653 24.015 -1.465 1.00 88.75 114 ALA A CA 1
ATOM 912 C C . ALA A 1 114 ? 3.930 24.501 -2.733 1.00 88.75 114 ALA A C 1
ATOM 914 O O . ALA A 1 114 ? 4.555 24.663 -3.783 1.00 88.75 114 ALA A O 1
ATOM 915 N N . MET A 1 115 ? 2.631 24.796 -2.628 1.00 91.75 115 MET A N 1
ATOM 916 C CA . MET A 1 115 ? 1.842 25.308 -3.748 1.00 91.75 115 MET A CA 1
ATOM 917 C C . MET 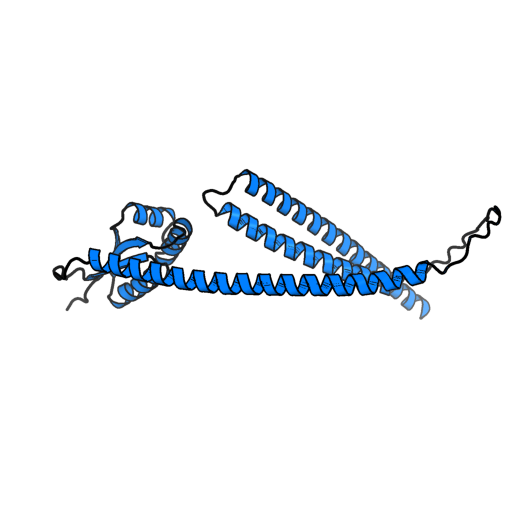A 1 115 ? 2.294 26.715 -4.173 1.00 91.75 115 MET A C 1
ATOM 919 O O . MET A 1 115 ? 2.401 26.992 -5.368 1.00 91.75 115 MET A O 1
ATOM 923 N N . LEU A 1 116 ? 2.631 27.582 -3.211 1.00 93.69 116 LEU A N 1
ATOM 924 C CA . LEU A 1 116 ? 3.176 28.914 -3.487 1.00 93.69 116 LEU A CA 1
ATOM 925 C C . LEU A 1 116 ? 4.532 28.831 -4.209 1.00 93.69 116 LEU A C 1
ATOM 927 O O . LEU A 1 116 ? 4.753 29.532 -5.195 1.00 93.69 116 LEU A O 1
ATOM 931 N N . ILE A 1 117 ? 5.424 27.942 -3.757 1.00 91.75 117 ILE A N 1
ATOM 932 C CA . ILE A 1 117 ? 6.733 27.719 -4.392 1.00 91.75 117 ILE A CA 1
ATOM 933 C C . ILE A 1 117 ? 6.554 27.209 -5.826 1.00 91.75 117 ILE A C 1
ATOM 935 O O . ILE A 1 117 ? 7.199 27.721 -6.742 1.00 91.75 117 ILE A O 1
ATOM 939 N N . ALA A 1 118 ? 5.649 26.251 -6.045 1.00 90.19 118 ALA A N 1
ATOM 940 C CA . ALA A 1 118 ? 5.362 25.726 -7.377 1.00 90.19 118 ALA A CA 1
ATOM 941 C C . ALA A 1 118 ? 4.864 26.822 -8.335 1.00 90.19 118 ALA A C 1
ATOM 943 O O . ALA A 1 118 ? 5.326 26.893 -9.474 1.00 90.19 118 ALA A O 1
ATOM 944 N N . LEU A 1 119 ? 3.987 27.720 -7.867 1.00 90.56 119 LEU A N 1
ATOM 945 C CA . LEU A 1 119 ? 3.525 28.868 -8.654 1.00 90.56 119 LEU A CA 1
ATOM 946 C C . LEU A 1 119 ? 4.674 29.808 -9.032 1.00 90.56 119 LEU A C 1
ATOM 948 O O . LEU A 1 119 ? 4.759 30.232 -10.184 1.00 90.56 119 LEU A O 1
ATOM 952 N N . ILE A 1 120 ? 5.587 30.096 -8.099 1.00 92.00 120 ILE A N 1
ATOM 953 C CA . ILE A 1 120 ? 6.760 30.938 -8.371 1.00 92.00 120 ILE A CA 1
ATOM 954 C C . ILE A 1 120 ? 7.641 30.294 -9.449 1.00 92.00 120 ILE A C 1
ATOM 956 O O . ILE A 1 120 ? 8.012 30.963 -10.413 1.00 92.00 120 ILE A O 1
ATOM 960 N N . VAL A 1 121 ? 7.937 28.995 -9.338 1.00 92.25 121 VAL A N 1
ATOM 961 C CA . VAL A 1 121 ? 8.742 28.267 -10.336 1.00 92.25 121 VAL A CA 1
ATOM 962 C C . VAL A 1 121 ? 8.081 28.303 -11.714 1.00 92.25 121 VAL A C 1
ATOM 964 O O . VAL A 1 121 ? 8.758 28.526 -12.716 1.00 92.25 121 VAL A O 1
ATOM 967 N N . LEU A 1 122 ? 6.759 28.144 -11.776 1.00 92.31 122 LEU A N 1
ATOM 968 C CA . LEU A 1 122 ? 6.014 28.164 -13.033 1.00 92.31 122 LEU A CA 1
ATOM 969 C C . LEU A 1 122 ? 6.100 29.540 -13.711 1.00 92.31 122 LEU A C 1
ATOM 971 O O . LEU A 1 122 ? 6.372 29.618 -14.909 1.00 92.31 122 LEU A O 1
ATOM 975 N N . VAL A 1 123 ? 5.991 30.628 -12.940 1.00 91.44 123 VAL A N 1
ATOM 976 C CA . VAL A 1 123 ? 6.208 31.993 -13.449 1.00 91.44 123 VAL A CA 1
ATOM 977 C C . VAL A 1 123 ? 7.632 32.156 -13.995 1.00 91.44 123 VAL A C 1
ATOM 979 O O . VAL A 1 123 ? 7.797 32.631 -15.119 1.00 91.44 123 VAL A O 1
ATOM 982 N N . TRP A 1 124 ? 8.657 31.693 -13.274 1.00 89.19 124 TRP A N 1
ATOM 983 C CA . TRP A 1 124 ? 10.051 31.746 -13.740 1.00 89.19 124 TRP A CA 1
ATOM 984 C C . TRP A 1 124 ? 10.298 30.946 -15.029 1.00 89.19 124 TRP A C 1
ATOM 986 O O . TRP A 1 124 ? 11.026 31.401 -15.912 1.00 89.19 124 TRP A O 1
ATOM 996 N N . LEU A 1 125 ? 9.674 29.777 -15.183 1.00 87.31 125 LEU A N 1
ATOM 997 C CA . LEU A 1 125 ? 9.795 28.981 -16.407 1.00 87.31 125 LEU A CA 1
ATOM 998 C C . LEU A 1 125 ? 9.124 29.670 -17.602 1.00 87.31 125 LEU A C 1
ATOM 1000 O O . LEU A 1 125 ? 9.678 29.666 -18.703 1.00 87.31 125 LEU A O 1
ATOM 1004 N N . THR A 1 126 ? 7.968 30.310 -17.397 1.00 85.19 126 THR A N 1
ATOM 1005 C CA . THR A 1 126 ? 7.274 31.024 -18.482 1.00 85.19 126 THR A CA 1
ATOM 1006 C C . THR A 1 126 ? 8.054 32.240 -18.991 1.00 85.19 126 THR A C 1
ATOM 1008 O O . THR A 1 126 ? 8.087 32.470 -20.203 1.00 85.19 126 THR A O 1
ATOM 1011 N N . THR A 1 127 ? 8.749 32.978 -18.116 1.00 83.62 127 THR A N 1
ATOM 1012 C CA . THR A 1 127 ? 9.578 34.126 -18.526 1.00 83.62 127 THR A CA 1
ATOM 1013 C C . THR A 1 127 ? 10.842 33.685 -19.269 1.00 83.62 127 THR A C 1
ATOM 1015 O O . THR A 1 127 ? 11.203 34.289 -20.283 1.00 83.62 127 THR A O 1
ATOM 1018 N N . ALA A 1 128 ? 11.481 32.592 -18.837 1.00 80.06 128 ALA A N 1
ATOM 1019 C CA . ALA A 1 128 ? 12.625 32.006 -19.536 1.00 80.06 128 ALA A CA 1
ATOM 1020 C C . ALA A 1 128 ? 12.245 31.466 -20.927 1.00 80.06 128 ALA A C 1
ATOM 1022 O O . ALA A 1 128 ? 12.980 31.666 -21.897 1.00 80.06 128 ALA A O 1
ATOM 1023 N N . PHE A 1 129 ? 11.073 30.835 -21.047 1.00 83.12 129 PHE A N 1
ATOM 1024 C CA . PHE A 1 129 ? 10.577 30.312 -22.319 1.00 83.12 129 PHE A CA 1
ATOM 1025 C C . PHE A 1 129 ? 10.315 31.426 -23.343 1.00 83.12 129 PHE A C 1
ATOM 1027 O O . PHE A 1 129 ? 10.771 31.328 -24.482 1.00 83.12 129 PHE A O 1
ATOM 1034 N N . TRP A 1 130 ? 9.664 32.524 -22.939 1.00 76.56 130 TRP A N 1
ATOM 1035 C CA . TRP A 1 130 ? 9.427 33.677 -23.820 1.00 76.56 130 TRP A CA 1
ATOM 1036 C C . TRP A 1 130 ? 10.725 34.334 -24.315 1.00 76.56 130 TRP A C 1
ATOM 1038 O O . TRP A 1 130 ? 10.813 34.721 -25.478 1.00 76.56 130 TRP A O 1
ATOM 1048 N N . SER A 1 131 ? 11.751 34.403 -23.461 1.00 72.62 131 SER A N 1
ATOM 1049 C CA . SER A 1 131 ? 13.095 34.888 -23.817 1.00 72.62 131 SER A CA 1
ATOM 1050 C C . SER A 1 131 ? 13.792 34.013 -24.871 1.00 72.62 131 SER A C 1
ATOM 1052 O O . SER A 1 131 ? 14.480 34.522 -25.756 1.00 72.62 131 SER A O 1
ATOM 1054 N N . SER A 1 132 ? 13.611 32.693 -24.803 1.00 74.94 132 SER A N 1
ATOM 1055 C CA . SER A 1 132 ? 14.201 31.760 -25.771 1.00 74.94 132 SER A CA 1
ATOM 1056 C C . SER A 1 132 ? 13.445 31.757 -27.107 1.00 74.94 132 SER A C 1
ATOM 1058 O O . SER A 1 132 ? 14.052 31.715 -28.181 1.00 74.94 132 SER A O 1
ATOM 1060 N N . PHE A 1 133 ? 12.114 31.864 -27.048 1.00 74.44 133 PHE A N 1
ATOM 1061 C CA . PHE A 1 133 ? 11.249 31.870 -28.228 1.00 74.44 133 PHE A CA 1
ATOM 1062 C C . PHE A 1 133 ? 11.414 33.139 -29.079 1.00 74.44 133 PHE A C 1
ATOM 1064 O O . PHE A 1 133 ? 11.429 33.071 -30.308 1.00 74.44 133 PHE A O 1
ATOM 1071 N N . SER A 1 134 ? 11.607 34.305 -28.453 1.00 71.69 134 SER A N 1
ATOM 1072 C CA . SER A 1 134 ? 11.844 35.551 -29.196 1.00 71.69 134 SER A CA 1
ATOM 1073 C C . SER A 1 134 ? 13.153 35.512 -29.995 1.00 71.69 134 SER A C 1
ATOM 1075 O O . SER A 1 134 ? 13.172 35.928 -31.153 1.00 71.69 134 SER A O 1
ATOM 1077 N N . LYS A 1 135 ? 14.217 34.917 -29.438 1.00 71.00 135 LYS A N 1
ATOM 1078 C CA . LYS A 1 135 ? 15.509 34.759 -30.130 1.00 71.00 135 LYS A CA 1
ATOM 1079 C C . LYS A 1 135 ? 15.420 33.869 -31.371 1.00 71.00 135 LYS A C 1
ATOM 1081 O O . LYS A 1 135 ? 16.022 34.182 -32.392 1.00 71.00 135 LYS A O 1
ATOM 1086 N N . THR A 1 136 ? 14.641 32.789 -31.317 1.00 64.44 136 THR A N 1
ATOM 1087 C CA . THR A 1 136 ? 14.450 31.885 -32.468 1.00 64.44 136 THR A CA 1
ATOM 1088 C C . THR A 1 136 ? 13.533 32.477 -33.543 1.00 64.44 136 THR A C 1
ATOM 1090 O O . THR A 1 136 ? 13.652 32.129 -34.721 1.00 64.44 136 THR A O 1
ATOM 1093 N N . SER A 1 137 ? 12.644 33.405 -33.175 1.00 61.16 137 SER A N 1
ATOM 1094 C CA . SER A 1 137 ? 11.809 34.132 -34.138 1.00 61.16 137 SER A CA 1
ATOM 1095 C C . SER A 1 137 ? 12.602 35.160 -34.954 1.00 61.16 137 SER A C 1
ATOM 1097 O O . SER A 1 137 ? 12.318 35.331 -36.140 1.00 61.16 137 SER A O 1
ATOM 1099 N N . GLU A 1 138 ? 13.599 35.830 -34.366 1.00 62.84 138 GLU A N 1
ATOM 1100 C CA . GLU A 1 138 ? 14.453 36.778 -35.103 1.00 62.84 138 GLU A CA 1
ATOM 1101 C C . GLU A 1 138 ? 15.362 36.078 -36.124 1.00 62.84 138 GLU A C 1
ATOM 1103 O O . GLU A 1 138 ? 15.617 36.616 -37.203 1.00 62.84 138 GLU A O 1
ATOM 1108 N N . GLU A 1 139 ? 15.814 34.859 -35.826 1.00 58.72 139 GLU A N 1
ATOM 1109 C CA . GLU A 1 139 ? 16.732 34.117 -36.696 1.00 58.72 139 GLU A CA 1
ATOM 1110 C C . GLU A 1 139 ? 16.040 33.566 -37.958 1.00 58.72 139 GLU A C 1
ATOM 1112 O O . GLU A 1 139 ? 16.629 33.528 -39.040 1.00 58.72 139 GLU A O 1
ATOM 1117 N N . ASN A 1 140 ? 14.748 33.233 -37.864 1.00 57.50 140 ASN A N 1
ATOM 1118 C CA . ASN A 1 140 ? 13.955 32.763 -39.004 1.00 57.50 140 ASN A CA 1
ATOM 1119 C C . ASN A 1 140 ? 13.419 33.894 -39.901 1.00 57.50 140 ASN A C 1
ATOM 1121 O O . ASN A 1 140 ? 13.062 33.639 -41.050 1.00 57.50 140 ASN A O 1
ATOM 112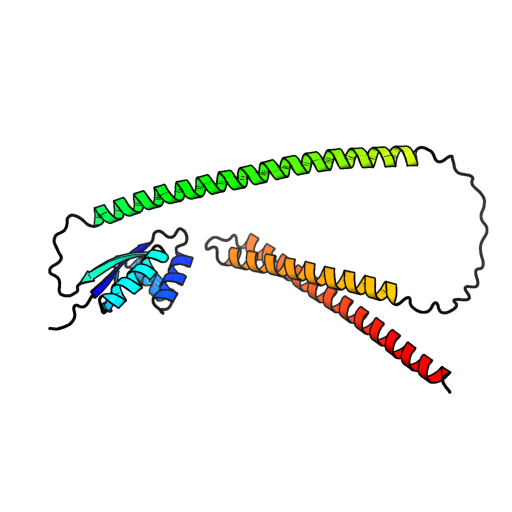5 N N . ALA A 1 141 ? 13.420 35.148 -39.436 1.00 58.81 141 ALA A N 1
ATOM 1126 C CA . ALA A 1 141 ? 12.983 36.302 -40.227 1.00 58.81 141 ALA A CA 1
ATOM 1127 C C . ALA A 1 141 ? 14.019 36.773 -41.276 1.00 58.81 141 ALA A C 1
ATOM 1129 O O . ALA A 1 141 ? 13.740 37.690 -42.046 1.00 58.81 141 ALA A O 1
ATOM 1130 N N . LYS A 1 142 ? 15.218 36.167 -41.325 1.00 53.81 142 LYS A N 1
ATOM 1131 C CA . LYS A 1 142 ? 16.356 36.630 -42.145 1.00 53.81 142 LYS A CA 1
ATOM 1132 C C . LYS A 1 142 ? 16.761 35.732 -43.324 1.00 53.81 142 LYS A C 1
ATOM 1134 O O . LYS A 1 142 ? 17.832 35.949 -43.888 1.00 53.81 142 LYS A O 1
ATOM 1139 N N . LYS A 1 143 ? 15.943 34.760 -43.751 1.00 44.88 143 LYS A N 1
ATOM 1140 C CA . LYS A 1 143 ? 16.232 33.984 -44.977 1.00 44.88 143 LYS A CA 1
ATOM 1141 C C . LYS A 1 143 ? 15.529 34.573 -46.213 1.00 44.88 143 LYS A C 1
ATOM 1143 O O . LYS A 1 143 ? 14.304 34.683 -46.194 1.00 44.88 143 LYS A O 1
ATOM 1148 N N . PRO A 1 144 ? 16.271 34.950 -47.276 1.00 50.44 144 PRO A N 1
ATOM 1149 C CA . PRO A 1 144 ? 15.690 35.454 -48.512 1.00 50.44 144 PRO A CA 1
ATOM 1150 C C . PRO A 1 144 ? 15.087 34.334 -49.369 1.00 50.44 144 PRO A C 1
ATOM 1152 O O . PRO A 1 144 ? 15.369 33.148 -49.195 1.00 50.44 144 PRO A O 1
ATOM 1155 N N . ALA A 1 145 ? 14.216 34.786 -50.265 1.00 47.28 145 ALA A N 1
ATOM 1156 C CA . ALA A 1 145 ? 13.278 34.034 -51.071 1.00 47.28 145 ALA A CA 1
ATOM 1157 C C . ALA A 1 145 ? 13.897 33.011 -52.041 1.00 47.28 145 ALA A C 1
ATOM 1159 O O . ALA A 1 145 ? 14.940 33.232 -52.646 1.00 47.28 145 ALA A O 1
ATOM 1160 N N . VAL A 1 146 ? 13.141 31.921 -52.164 1.00 50.47 146 VAL A N 1
ATOM 1161 C CA . VAL A 1 146 ? 13.018 30.922 -53.233 1.00 50.47 146 VAL A CA 1
ATOM 1162 C C . VAL A 1 146 ? 13.579 31.347 -54.601 1.00 50.47 146 VAL A C 1
ATOM 1164 O O . VAL A 1 146 ? 13.067 32.281 -55.212 1.00 50.47 146 VAL A O 1
ATOM 1167 N N . GLU A 1 147 ? 14.529 30.566 -55.126 1.00 42.84 147 GLU A N 1
ATOM 1168 C CA . GLU A 1 147 ? 14.689 30.354 -56.570 1.00 42.84 147 GLU A CA 1
ATOM 1169 C C . GLU A 1 147 ? 14.096 28.983 -56.929 1.00 42.84 147 GLU A C 1
ATOM 1171 O O . GLU A 1 147 ? 14.521 27.942 -56.424 1.00 42.84 147 GLU A O 1
ATOM 1176 N N . GLU A 1 148 ? 13.076 29.007 -57.788 1.00 47.91 148 GLU A N 1
ATOM 1177 C CA . GLU A 1 148 ? 12.618 27.864 -58.572 1.00 47.91 148 GLU A CA 1
ATOM 1178 C C . GLU A 1 148 ? 13.728 27.426 -59.530 1.00 47.91 148 GLU A C 1
ATOM 1180 O O . GLU A 1 148 ? 14.291 28.245 -60.255 1.00 47.91 148 GLU A O 1
ATOM 1185 N N . THR A 1 149 ? 14.002 26.125 -59.618 1.00 39.41 149 THR A N 1
ATOM 1186 C CA . THR A 1 149 ? 14.493 25.547 -60.875 1.00 39.41 149 THR A CA 1
ATOM 1187 C C . THR A 1 149 ? 14.186 24.057 -60.962 1.00 39.41 149 THR A C 1
ATOM 1189 O O . THR A 1 149 ? 14.725 23.227 -60.238 1.00 39.41 149 THR A O 1
ATOM 1192 N N . ASP A 1 150 ? 13.271 23.790 -61.884 1.00 40.66 150 ASP A N 1
ATOM 1193 C CA . ASP A 1 150 ? 13.240 22.724 -62.876 1.00 40.66 150 ASP A CA 1
ATOM 1194 C C . ASP A 1 150 ? 13.436 21.245 -62.521 1.00 40.66 150 ASP A C 1
ATOM 1196 O O . ASP A 1 150 ? 14.415 20.760 -61.953 1.00 40.66 150 ASP A O 1
ATOM 1200 N N . ALA A 1 151 ? 12.479 20.502 -63.070 1.00 49.56 151 ALA A N 1
ATOM 1201 C CA . ALA A 1 151 ? 12.413 19.066 -63.156 1.00 49.56 151 ALA A CA 1
ATOM 1202 C C . ALA A 1 151 ? 13.647 18.464 -63.845 1.00 49.56 151 ALA A C 1
ATOM 1204 O O . ALA A 1 151 ? 13.891 18.657 -65.038 1.00 49.56 151 ALA A O 1
ATOM 1205 N N . LYS A 1 152 ? 14.353 17.590 -63.124 1.00 38.84 152 LYS A N 1
ATOM 1206 C CA . LYS A 1 152 ? 15.190 16.563 -63.745 1.00 38.84 152 LYS A CA 1
ATOM 1207 C C . LYS A 1 152 ? 15.102 15.256 -62.965 1.00 38.84 152 LYS A C 1
ATOM 1209 O O . LYS A 1 152 ? 15.539 15.145 -61.825 1.00 38.84 152 LYS A O 1
ATOM 1214 N N . LYS A 1 153 ? 14.506 14.264 -63.625 1.00 48.12 153 LYS A N 1
ATOM 1215 C CA . LYS A 1 153 ? 14.451 12.846 -63.251 1.00 48.12 153 LYS A CA 1
ATOM 1216 C C . LYS A 1 153 ? 15.862 12.322 -62.931 1.00 48.12 153 LYS A C 1
ATOM 1218 O O . LYS A 1 153 ? 16.714 12.402 -63.817 1.00 48.12 153 LYS A O 1
ATOM 1223 N N . PRO A 1 154 ? 16.118 11.724 -61.753 1.00 43.81 154 PRO A N 1
ATOM 1224 C CA . PRO A 1 154 ? 17.305 10.914 -61.558 1.00 43.81 154 PRO A CA 1
ATOM 1225 C C . PRO A 1 154 ? 16.942 9.430 -61.681 1.00 43.81 154 PRO A C 1
ATOM 1227 O O . PRO A 1 154 ? 16.257 8.858 -60.835 1.00 43.81 154 PRO A O 1
ATOM 1230 N N . GLU A 1 155 ? 17.443 8.791 -62.736 1.00 46.94 155 GLU A N 1
ATOM 1231 C CA . GLU A 1 155 ? 17.832 7.385 -62.649 1.00 46.94 155 GLU A CA 1
ATOM 1232 C C . GLU A 1 155 ? 18.954 7.301 -61.613 1.00 46.94 155 GLU A C 1
ATOM 1234 O O . GLU A 1 155 ? 20.046 7.829 -61.821 1.00 46.94 155 GLU A O 1
ATOM 1239 N N . ARG A 1 156 ? 18.665 6.702 -60.457 1.00 37.41 156 ARG A N 1
ATOM 1240 C CA . ARG A 1 156 ? 19.669 6.422 -59.433 1.00 37.41 156 ARG A CA 1
ATOM 1241 C C . ARG A 1 156 ? 19.740 4.917 -59.242 1.00 37.41 156 ARG A C 1
ATOM 1243 O O . ARG A 1 156 ? 18.949 4.325 -58.517 1.00 37.41 156 ARG A O 1
ATOM 1250 N N . THR A 1 157 ? 20.702 4.314 -59.926 1.00 44.12 157 THR A N 1
ATOM 1251 C CA . THR A 1 157 ? 21.258 3.006 -59.591 1.00 44.12 157 THR A CA 1
ATOM 1252 C C . THR A 1 157 ? 21.833 3.117 -58.180 1.00 44.12 157 THR A C 1
ATOM 1254 O O . THR A 1 157 ? 22.887 3.718 -57.976 1.00 44.12 157 THR A O 1
ATOM 1257 N N . VAL A 1 158 ? 21.095 2.629 -57.183 1.00 38.97 158 VAL A N 1
ATOM 1258 C CA . VAL A 1 158 ? 21.595 2.500 -55.814 1.00 38.97 158 VAL A CA 1
ATOM 1259 C C . VAL A 1 158 ? 22.425 1.225 -55.771 1.00 38.97 158 VAL A C 1
ATOM 1261 O O . VAL A 1 158 ? 21.910 0.124 -55.607 1.00 38.97 158 VAL A O 1
ATOM 1264 N N . THR A 1 159 ? 23.731 1.382 -55.955 1.00 42.03 159 THR A N 1
ATOM 1265 C CA . THR A 1 159 ? 24.704 0.424 -55.439 1.00 42.03 159 THR A CA 1
ATOM 1266 C C . THR A 1 159 ? 24.699 0.594 -53.920 1.00 42.03 159 THR A C 1
ATOM 1268 O O . THR A 1 159 ? 25.423 1.424 -53.375 1.00 42.03 159 THR A O 1
ATOM 1271 N N . GLU A 1 160 ? 23.798 -0.112 -53.237 1.00 38.81 160 GLU A N 1
ATOM 1272 C CA . GLU A 1 160 ? 23.777 -0.207 -51.778 1.00 38.81 160 GLU A CA 1
ATOM 1273 C C . GLU A 1 160 ? 24.966 -1.076 -51.356 1.00 38.81 160 GLU A C 1
ATOM 1275 O O . GLU A 1 160 ? 24.902 -2.302 -51.282 1.00 38.81 160 GLU A O 1
ATOM 1280 N N . THR A 1 161 ? 26.111 -0.430 -51.143 1.00 41.34 161 THR A N 1
ATOM 1281 C CA . THR A 1 161 ? 27.196 -1.007 -50.352 1.00 41.34 161 THR A CA 1
ATOM 1282 C C . THR A 1 161 ? 26.612 -1.342 -48.975 1.00 41.34 161 THR A C 1
ATOM 1284 O O . THR A 1 161 ? 26.004 -0.447 -48.381 1.00 41.34 161 THR A O 1
ATOM 1287 N N . PRO A 1 162 ? 26.759 -2.570 -48.441 1.00 47.16 162 PRO A N 1
ATOM 1288 C CA . PRO A 1 162 ? 26.228 -2.919 -47.129 1.00 47.16 162 PRO A CA 1
ATOM 1289 C C . PRO A 1 162 ? 26.886 -2.021 -46.078 1.00 47.16 162 PRO A C 1
ATOM 1291 O O . PRO A 1 162 ? 28.036 -2.236 -45.698 1.00 47.16 162 PRO A O 1
ATOM 1294 N N . GLN A 1 163 ? 26.192 -0.968 -45.642 1.00 48.94 163 GLN A N 1
ATOM 1295 C CA . GLN A 1 163 ? 26.629 -0.192 -44.492 1.00 48.94 163 GLN A CA 1
ATOM 1296 C C . GLN A 1 163 ? 26.542 -1.123 -43.290 1.00 48.94 163 GLN A C 1
ATOM 1298 O O . GLN A 1 163 ? 25.462 -1.561 -42.894 1.00 48.94 163 GLN A O 1
ATOM 1303 N N . GLN A 1 164 ? 27.714 -1.471 -42.767 1.00 57.56 164 GLN A N 1
ATOM 1304 C CA . GLN A 1 164 ? 27.869 -2.263 -41.561 1.00 57.56 164 GLN A CA 1
ATOM 1305 C C . GLN A 1 164 ? 26.977 -1.645 -40.466 1.00 57.56 164 GLN A C 1
ATOM 1307 O O . GLN A 1 164 ? 27.028 -0.427 -40.269 1.00 57.56 164 GLN A O 1
ATOM 1312 N N . PRO A 1 165 ? 26.104 -2.432 -39.812 1.00 63.62 165 PRO A N 1
ATOM 1313 C CA . PRO A 1 165 ? 25.151 -1.899 -38.850 1.00 63.62 165 PRO A CA 1
ATOM 1314 C C . PRO A 1 165 ? 25.899 -1.187 -37.723 1.00 63.62 165 PRO A C 1
ATOM 1316 O O . PRO A 1 165 ? 26.765 -1.768 -37.070 1.00 63.62 165 PRO A O 1
ATOM 1319 N N . ASP A 1 166 ? 25.568 0.087 -37.520 1.00 81.88 166 ASP A N 1
ATOM 1320 C CA . ASP A 1 166 ? 26.194 0.939 -36.514 1.00 81.88 166 ASP A CA 1
ATOM 1321 C C . ASP A 1 166 ? 25.729 0.509 -35.115 1.00 81.88 166 ASP A C 1
ATOM 1323 O O . ASP A 1 166 ? 24.686 0.943 -34.618 1.00 81.88 166 ASP A O 1
ATOM 1327 N N . LEU A 1 167 ? 26.493 -0.401 -34.504 1.00 85.06 167 LEU A N 1
ATOM 1328 C CA . LEU A 1 167 ? 26.231 -0.962 -33.177 1.00 85.06 167 LEU A CA 1
ATOM 1329 C C . LEU A 1 167 ? 26.032 0.126 -32.116 1.00 85.06 167 LEU A C 1
ATOM 1331 O O . LEU A 1 167 ? 25.189 -0.037 -31.238 1.00 85.06 167 LEU A O 1
ATOM 1335 N N . SER A 1 168 ? 26.747 1.252 -32.225 1.00 84.56 168 SER A N 1
ATOM 1336 C CA . SER A 1 168 ? 26.646 2.358 -31.266 1.00 84.56 168 SER A CA 1
ATOM 1337 C C . SER A 1 168 ? 25.232 2.945 -31.208 1.00 84.56 168 SER A C 1
ATOM 1339 O O . SER A 1 168 ? 24.695 3.168 -30.123 1.00 84.56 168 SER A O 1
ATOM 1341 N N . LYS A 1 169 ? 24.580 3.090 -32.369 1.00 87.44 169 LYS A N 1
ATOM 1342 C CA . LYS A 1 169 ? 23.190 3.550 -32.471 1.00 87.44 169 LYS A CA 1
ATOM 1343 C C . LYS A 1 169 ? 22.200 2.513 -31.950 1.00 87.44 169 LYS A C 1
ATOM 1345 O O . LYS A 1 169 ? 21.169 2.880 -31.395 1.00 87.44 169 LYS A O 1
ATOM 1350 N N . LEU A 1 170 ? 22.486 1.219 -32.119 1.00 87.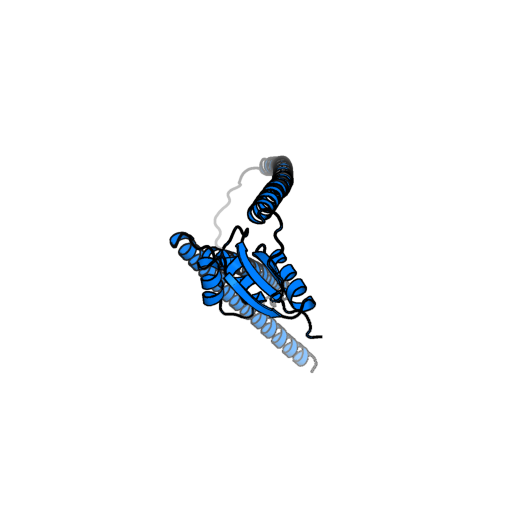19 170 LEU A N 1
ATOM 1351 C CA . LEU A 1 170 ? 21.621 0.171 -31.573 1.00 87.19 170 LEU A CA 1
ATOM 1352 C C . LEU A 1 170 ? 21.658 0.145 -30.042 1.00 87.19 170 LEU A C 1
ATOM 1354 O O . LEU A 1 170 ? 20.599 0.014 -29.434 1.00 87.19 170 LEU A O 1
ATOM 1358 N N . TYR A 1 171 ? 22.830 0.312 -29.419 1.00 88.75 171 TYR A N 1
ATOM 1359 C CA . TYR A 1 171 ? 22.914 0.393 -27.957 1.00 88.75 171 TYR A CA 1
ATOM 1360 C C . TYR A 1 171 ? 22.187 1.620 -27.408 1.00 88.75 171 TYR A C 1
ATOM 1362 O O . TYR A 1 171 ? 21.420 1.468 -26.467 1.00 88.75 171 TYR A O 1
ATOM 1370 N N . SER A 1 172 ? 22.306 2.797 -28.040 1.00 89.88 172 SER A N 1
ATOM 1371 C CA . SER A 1 172 ? 21.553 3.976 -27.581 1.00 89.88 172 SER A CA 1
ATOM 1372 C C . SER A 1 172 ? 20.034 3.776 -27.649 1.00 89.88 172 SER A C 1
ATOM 1374 O O . SER A 1 172 ? 19.313 4.216 -26.761 1.00 89.88 172 SER A O 1
ATOM 1376 N N . VAL A 1 173 ? 19.539 3.077 -28.679 1.00 91.19 173 VAL A N 1
ATOM 1377 C CA . VAL A 1 173 ? 18.109 2.737 -28.795 1.00 91.19 173 VAL A CA 1
ATOM 1378 C C . VAL A 1 173 ? 17.696 1.696 -27.747 1.00 91.19 173 VAL A C 1
ATOM 1380 O O . VAL A 1 173 ? 16.572 1.742 -27.250 1.00 91.19 173 VAL A O 1
ATOM 1383 N N . ILE A 1 174 ? 18.584 0.761 -27.390 1.00 92.75 174 ILE A N 1
ATOM 1384 C CA . ILE A 1 174 ? 18.344 -0.196 -26.300 1.00 92.75 174 ILE A CA 1
ATOM 1385 C C . ILE A 1 174 ? 18.273 0.524 -24.956 1.00 92.75 174 ILE A C 1
ATOM 1387 O O . ILE A 1 174 ? 17.340 0.251 -24.210 1.00 92.75 174 ILE A O 1
ATOM 1391 N N . ASP A 1 175 ? 19.188 1.451 -24.674 1.00 92.44 175 ASP A N 1
ATOM 1392 C CA . ASP A 1 175 ? 19.203 2.213 -23.421 1.00 92.44 175 ASP A CA 1
ATOM 1393 C C . ASP A 1 175 ? 17.928 3.056 -23.268 1.00 92.44 175 ASP A C 1
ATOM 1395 O O . ASP A 1 175 ? 17.300 3.071 -22.208 1.00 92.44 175 ASP A O 1
ATOM 1399 N N . GLU A 1 176 ? 17.486 3.706 -24.350 1.00 93.50 176 GLU A N 1
ATOM 1400 C CA . GLU A 1 176 ? 16.215 4.436 -24.373 1.00 93.50 176 GLU A CA 1
ATOM 1401 C C . GLU A 1 176 ? 15.016 3.495 -24.157 1.00 93.50 176 GLU A C 1
ATOM 1403 O O . GLU A 1 176 ? 14.104 3.799 -23.385 1.00 93.50 176 GLU A O 1
ATOM 1408 N N . ALA A 1 177 ? 15.010 2.323 -24.799 1.00 90.69 177 ALA A N 1
ATOM 1409 C CA . ALA A 1 177 ? 13.954 1.330 -24.624 1.00 90.69 177 ALA A CA 1
ATOM 1410 C C . ALA A 1 1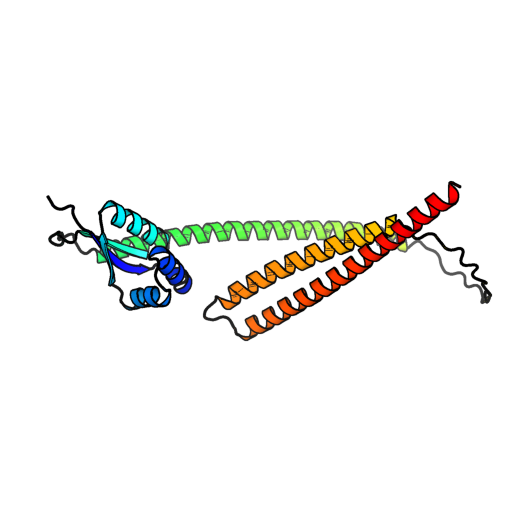77 ? 13.931 0.729 -23.205 1.00 90.69 177 ALA A C 1
ATOM 1412 O O . ALA A 1 177 ? 12.846 0.529 -22.658 1.00 90.69 177 ALA A O 1
ATOM 1413 N N . ASP A 1 178 ? 15.093 0.469 -22.599 1.00 95.00 178 ASP A N 1
ATOM 1414 C CA . ASP A 1 178 ? 15.223 0.032 -21.205 1.00 95.00 178 ASP A CA 1
ATOM 1415 C C . ASP A 1 178 ? 14.669 1.115 -20.259 1.00 95.00 178 ASP A C 1
ATOM 1417 O O . ASP A 1 178 ? 13.828 0.814 -19.408 1.00 95.00 178 ASP A O 1
ATOM 1421 N N . SER A 1 179 ? 15.022 2.389 -20.478 1.00 94.94 179 SER A N 1
ATOM 1422 C CA . SER A 1 179 ? 14.491 3.518 -19.699 1.00 94.94 179 SER A CA 1
ATOM 1423 C C . SER A 1 179 ? 12.963 3.642 -19.803 1.00 94.94 179 SER A C 1
ATOM 1425 O O . SER A 1 179 ? 12.276 3.799 -18.790 1.00 94.94 179 SER A O 1
ATOM 1427 N N . ASN A 1 180 ? 12.402 3.485 -21.006 1.00 92.31 180 ASN A N 1
ATOM 1428 C CA . ASN A 1 180 ? 10.952 3.495 -21.216 1.00 92.31 180 ASN A CA 1
ATOM 1429 C C . ASN A 1 180 ? 10.251 2.335 -20.486 1.00 92.31 180 ASN A C 1
ATOM 1431 O O . ASN A 1 180 ? 9.203 2.535 -19.867 1.00 92.31 180 ASN A O 1
ATOM 1435 N N . VAL A 1 181 ? 10.840 1.132 -20.500 1.00 95.31 181 VAL A N 1
ATOM 1436 C CA . VAL A 1 181 ? 10.319 -0.028 -19.756 1.00 95.31 181 VAL A CA 1
ATOM 1437 C C . VAL A 1 181 ? 10.304 0.248 -18.252 1.00 95.31 181 VAL A C 1
ATOM 1439 O O . VAL A 1 181 ? 9.307 -0.054 -17.589 1.00 95.31 181 VAL A O 1
ATOM 1442 N N . GLU A 1 182 ? 11.374 0.830 -17.707 1.00 95.12 182 GLU A N 1
ATOM 1443 C CA . GLU A 1 182 ? 11.448 1.206 -16.292 1.00 95.12 182 GLU A CA 1
ATOM 1444 C C . GLU A 1 182 ? 10.391 2.253 -15.927 1.00 95.12 182 GLU A C 1
ATOM 1446 O O . GLU A 1 182 ? 9.667 2.084 -14.940 1.00 95.12 182 GLU A O 1
ATOM 1451 N N . GLN A 1 183 ? 10.233 3.288 -16.754 1.00 94.81 183 GLN A N 1
ATOM 1452 C CA . GLN A 1 183 ? 9.231 4.329 -16.545 1.00 94.81 183 GLN A CA 1
ATOM 1453 C C . GLN A 1 183 ? 7.806 3.757 -16.571 1.00 94.81 183 GLN A C 1
ATOM 1455 O O . GLN A 1 183 ? 7.009 4.029 -15.667 1.00 94.81 183 GLN A O 1
ATOM 1460 N N . THR A 1 184 ? 7.471 2.925 -17.562 1.00 91.69 184 THR A N 1
ATOM 1461 C CA . THR A 1 184 ? 6.155 2.276 -17.644 1.00 91.69 184 THR A CA 1
ATOM 1462 C C . THR A 1 184 ? 5.926 1.337 -16.455 1.00 91.69 184 THR A C 1
ATOM 1464 O O . THR A 1 184 ? 4.821 1.293 -15.907 1.00 91.69 184 THR A O 1
ATOM 1467 N N . GLN A 1 185 ? 6.953 0.609 -16.006 1.00 96.06 185 GLN A N 1
ATOM 1468 C CA . GLN A 1 185 ? 6.861 -0.271 -14.840 1.00 96.06 185 GLN A CA 1
ATOM 1469 C C . GLN A 1 185 ? 6.619 0.513 -13.542 1.00 96.06 185 GLN A C 1
ATOM 1471 O O . GLN A 1 185 ? 5.811 0.091 -12.712 1.00 96.06 185 GLN A O 1
ATOM 1476 N N . PHE A 1 186 ? 7.268 1.666 -13.379 1.00 96.81 186 PHE A N 1
ATOM 1477 C CA . PHE A 1 186 ? 7.036 2.567 -12.254 1.00 96.81 186 PHE A CA 1
ATOM 1478 C C . PHE A 1 186 ? 5.600 3.113 -12.243 1.00 96.81 186 PHE A C 1
ATOM 1480 O O . PHE A 1 186 ? 4.910 3.014 -11.226 1.00 96.81 186 PHE A O 1
ATOM 1487 N N . LEU A 1 187 ? 5.110 3.608 -13.387 1.00 95.56 187 LEU A N 1
ATOM 1488 C CA . LEU A 1 187 ? 3.733 4.103 -13.525 1.00 95.56 187 LEU A CA 1
ATOM 1489 C C . LEU A 1 187 ? 2.692 3.015 -13.247 1.00 95.56 187 LEU A C 1
ATOM 1491 O O . LEU A 1 187 ? 1.672 3.279 -12.608 1.00 95.56 187 LEU A O 1
ATOM 1495 N N . LEU A 1 188 ? 2.952 1.786 -13.700 1.00 96.56 188 LEU A N 1
ATOM 1496 C CA . LEU A 1 188 ? 2.088 0.648 -13.416 1.00 96.56 188 LEU A CA 1
ATOM 1497 C C . LEU A 1 188 ? 1.987 0.393 -11.908 1.00 96.56 188 LEU A C 1
ATOM 1499 O O . LEU A 1 188 ? 0.876 0.245 -11.406 1.00 96.56 188 LEU A O 1
ATOM 1503 N N . LYS A 1 189 ? 3.116 0.398 -11.189 1.00 96.31 189 LYS A N 1
ATOM 1504 C CA . LYS A 1 189 ? 3.144 0.161 -9.740 1.00 96.31 189 LYS A CA 1
ATOM 1505 C C . LYS A 1 189 ? 2.323 1.202 -8.972 1.00 96.31 189 LYS A C 1
ATOM 1507 O O . LYS A 1 189 ? 1.521 0.824 -8.125 1.00 96.31 189 LYS A O 1
ATOM 1512 N N . ILE A 1 190 ? 2.472 2.487 -9.309 1.00 96.19 190 ILE A N 1
ATOM 1513 C CA . ILE A 1 190 ? 1.665 3.566 -8.710 1.00 96.19 190 ILE A CA 1
ATOM 1514 C C . ILE A 1 190 ? 0.176 3.341 -8.992 1.00 96.19 190 ILE A C 1
ATOM 1516 O O . ILE A 1 190 ? -0.652 3.403 -8.090 1.00 96.19 190 ILE A O 1
ATOM 1520 N N . SER A 1 191 ? -0.176 3.041 -10.244 1.00 94.62 191 SER A N 1
ATOM 1521 C CA . SER A 1 191 ? -1.577 2.862 -10.637 1.00 94.62 191 SER A CA 1
ATOM 1522 C C . SER A 1 191 ? -2.230 1.635 -9.983 1.00 94.62 191 SER A C 1
ATOM 1524 O O . SER A 1 191 ? -3.421 1.663 -9.671 1.00 94.62 191 SER A O 1
ATOM 1526 N N . GLU A 1 192 ? -1.465 0.564 -9.753 1.00 96.00 192 GLU A N 1
ATOM 1527 C CA . GLU A 1 192 ? -1.911 -0.619 -9.008 1.00 96.00 192 GLU A CA 1
ATOM 1528 C C . GLU A 1 192 ? -2.140 -0.313 -7.523 1.00 96.00 192 GLU A C 1
ATOM 1530 O O . GLU A 1 192 ? -3.143 -0.757 -6.965 1.00 96.00 192 GLU A O 1
ATOM 1535 N N . GLU A 1 193 ? -1.266 0.481 -6.901 1.00 94.81 193 GLU A N 1
ATOM 1536 C CA . GLU A 1 193 ? -1.446 0.934 -5.519 1.00 94.81 193 GLU A CA 1
ATOM 1537 C C . GLU A 1 193 ? -2.679 1.840 -5.378 1.00 94.81 193 GLU A C 1
ATOM 1539 O O . GLU A 1 193 ? -3.504 1.631 -4.489 1.00 94.81 193 GLU A O 1
ATOM 1544 N N . ASP A 1 194 ? -2.871 2.786 -6.300 1.00 93.94 194 ASP A N 1
ATOM 1545 C CA . ASP A 1 194 ? -4.075 3.621 -6.351 1.00 93.94 194 ASP A CA 1
ATOM 1546 C C . ASP A 1 194 ? -5.345 2.776 -6.505 1.00 93.94 194 ASP A C 1
ATOM 1548 O O . ASP A 1 194 ? -6.366 3.049 -5.874 1.00 93.94 194 ASP A O 1
ATOM 1552 N N . LEU A 1 195 ? -5.304 1.752 -7.366 1.00 94.31 195 LEU A N 1
ATOM 1553 C CA . LEU A 1 195 ? -6.425 0.837 -7.547 1.00 94.31 195 LEU A CA 1
ATOM 1554 C C . LEU A 1 195 ? -6.712 0.067 -6.255 1.00 94.31 195 LEU A C 1
ATOM 1556 O O . LEU A 1 195 ? -7.879 -0.073 -5.897 1.00 94.31 195 LEU A O 1
ATOM 1560 N N . TYR A 1 196 ? -5.678 -0.400 -5.554 1.00 93.31 196 TYR A N 1
ATOM 1561 C CA . TYR A 1 196 ? -5.832 -1.073 -4.268 1.00 93.31 196 TYR A CA 1
ATOM 1562 C C . TYR A 1 196 ? -6.489 -0.153 -3.230 1.00 93.31 196 TYR A C 1
ATOM 1564 O O . TYR A 1 196 ? -7.492 -0.540 -2.632 1.00 93.31 196 TYR A O 1
ATOM 1572 N N . ARG A 1 197 ? -6.012 1.093 -3.101 1.00 90.69 197 ARG A N 1
ATOM 1573 C CA . ARG A 1 197 ? -6.598 2.114 -2.209 1.00 90.69 197 ARG A CA 1
ATOM 1574 C C . ARG A 1 197 ? -8.052 2.441 -2.564 1.00 90.69 197 ARG A C 1
ATOM 1576 O O . ARG A 1 197 ? -8.909 2.561 -1.690 1.00 90.69 197 ARG A O 1
ATOM 1583 N N . LEU A 1 198 ? -8.358 2.556 -3.858 1.00 91.88 198 LEU A N 1
ATOM 1584 C CA . LEU A 1 198 ? -9.733 2.745 -4.322 1.00 91.88 198 LEU A CA 1
ATOM 1585 C C . LEU A 1 198 ? -10.604 1.540 -3.970 1.00 91.88 198 LEU A C 1
ATOM 1587 O O . LEU A 1 198 ? -11.736 1.721 -3.552 1.00 91.88 198 LEU A O 1
ATOM 1591 N N . GLN A 1 199 ? -10.106 0.313 -4.110 1.00 88.75 199 GLN A N 1
ATOM 1592 C CA . GLN A 1 199 ? -10.880 -0.882 -3.771 1.00 88.75 199 GLN A CA 1
ATOM 1593 C C . GLN A 1 199 ? -11.084 -1.067 -2.264 1.00 88.75 199 GLN A C 1
ATOM 1595 O O . GLN A 1 199 ? -12.112 -1.615 -1.877 1.00 88.75 199 GLN A O 1
ATOM 1600 N N . SER A 1 200 ? -10.140 -0.622 -1.431 1.00 86.31 200 SER A N 1
ATOM 1601 C CA . SER A 1 200 ? -10.259 -0.703 0.029 1.00 86.31 200 SER A CA 1
ATOM 1602 C C . SER A 1 200 ? -11.218 0.336 0.615 1.00 86.31 200 SER A C 1
ATOM 1604 O O . SER A 1 200 ? -11.657 0.190 1.750 1.00 86.31 200 SER A O 1
ATOM 1606 N N . THR A 1 201 ? -11.582 1.374 -0.142 1.00 90.75 201 THR A N 1
ATOM 1607 C CA . THR A 1 201 ? -12.514 2.405 0.326 1.00 90.75 201 THR A CA 1
ATOM 1608 C C . THR A 1 201 ? -13.962 1.894 0.237 1.00 90.75 201 THR A C 1
ATOM 1610 O O . THR A 1 201 ? -14.482 1.668 -0.854 1.00 90.75 201 THR A O 1
ATOM 1613 N N . TYR A 1 202 ? -14.641 1.746 1.384 1.00 50.31 202 TYR A N 1
ATOM 1614 C CA . TYR A 1 202 ? -15.977 1.123 1.531 1.00 50.31 202 TYR A CA 1
ATOM 1615 C C . TYR A 1 202 ? -17.096 1.745 0.663 1.00 50.31 202 TYR A C 1
ATOM 1617 O O . TYR A 1 202 ? -18.077 1.078 0.343 1.00 50.31 202 TYR A O 1
ATOM 1625 N N . MET A 1 203 ? -16.935 3.002 0.236 1.00 66.94 203 MET A N 1
ATOM 1626 C CA . MET A 1 203 ? -17.870 3.734 -0.636 1.00 66.94 203 MET A CA 1
ATOM 1627 C C . MET A 1 203 ? -17.262 4.100 -1.996 1.00 66.94 203 MET A C 1
ATOM 1629 O O . MET A 1 203 ? -17.669 5.081 -2.618 1.00 66.94 203 MET A O 1
ATOM 1633 N N . ALA A 1 204 ? -16.254 3.364 -2.462 1.00 71.44 204 ALA A N 1
ATOM 1634 C CA . ALA A 1 204 ? -15.652 3.666 -3.748 1.00 71.44 204 ALA A CA 1
ATOM 1635 C C . ALA A 1 204 ? -16.685 3.569 -4.872 1.00 71.44 204 ALA A C 1
ATOM 1637 O O . ALA A 1 204 ? -17.346 2.542 -5.056 1.00 71.44 204 ALA A O 1
ATOM 1638 N N . ASP A 1 205 ? -16.792 4.645 -5.651 1.00 88.38 205 ASP A N 1
ATOM 1639 C CA . ASP A 1 205 ? -17.594 4.659 -6.863 1.00 88.38 205 ASP A CA 1
ATOM 1640 C C . ASP A 1 205 ? -17.137 3.505 -7.769 1.00 88.38 205 ASP A C 1
ATOM 1642 O O . ASP A 1 205 ? -16.013 3.488 -8.285 1.00 88.38 205 ASP A O 1
ATOM 1646 N N . GLN A 1 206 ? -18.016 2.519 -7.974 1.00 88.56 206 GLN A N 1
ATOM 1647 C CA . GLN A 1 206 ? -17.720 1.366 -8.821 1.00 88.56 206 GLN A CA 1
ATOM 1648 C C . GLN A 1 206 ? -17.288 1.786 -10.228 1.00 88.56 206 GLN A C 1
ATOM 1650 O O . GLN A 1 206 ? -16.519 1.068 -10.874 1.00 88.56 206 GLN A O 1
ATOM 1655 N N . LYS A 1 207 ? -17.761 2.936 -10.721 1.00 92.50 207 LYS A N 1
ATOM 1656 C CA . LYS A 1 207 ? -17.346 3.483 -12.011 1.00 92.50 207 LYS A CA 1
ATOM 1657 C C . LYS A 1 207 ? -15.876 3.898 -11.984 1.00 92.50 207 LYS A C 1
ATOM 1659 O O . LYS A 1 207 ? -15.144 3.521 -12.899 1.00 92.50 207 LYS A O 1
ATOM 1664 N N . ALA A 1 208 ? -15.433 4.588 -10.934 1.00 90.94 208 ALA A N 1
ATOM 166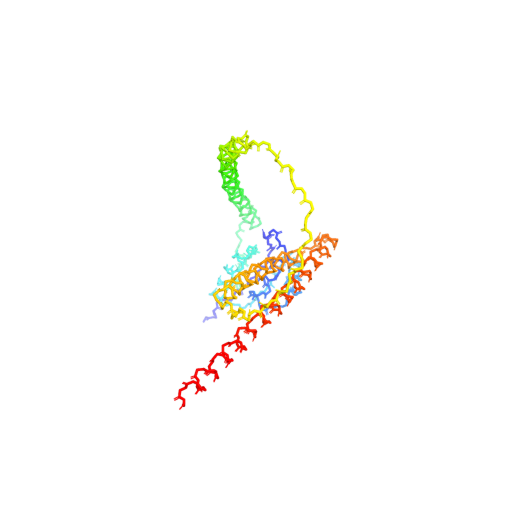5 C CA . ALA A 1 208 ? -14.036 4.978 -10.753 1.00 90.94 208 ALA A CA 1
ATOM 1666 C C . ALA A 1 208 ? -13.117 3.748 -10.652 1.00 90.94 208 ALA A C 1
ATOM 1668 O O . ALA A 1 208 ? -12.099 3.674 -11.342 1.00 90.94 208 ALA A O 1
ATOM 1669 N N . VAL A 1 209 ? -13.523 2.724 -9.891 1.00 93.00 209 VAL A N 1
ATOM 1670 C CA . VAL A 1 209 ? -12.779 1.454 -9.795 1.00 93.00 209 VAL A CA 1
ATOM 1671 C C . VAL A 1 209 ? -12.672 0.767 -11.160 1.00 93.00 209 VAL A C 1
ATOM 1673 O O . VAL A 1 209 ? -11.594 0.307 -11.540 1.00 93.00 209 VAL A O 1
ATOM 1676 N N . ARG A 1 210 ? -13.764 0.704 -11.936 1.00 93.94 210 ARG A N 1
ATOM 1677 C CA . ARG A 1 210 ? -13.748 0.121 -13.292 1.00 93.94 210 ARG A CA 1
ATOM 1678 C C . ARG A 1 210 ? -12.825 0.897 -14.230 1.00 93.94 210 ARG A C 1
ATOM 1680 O O . ARG A 1 210 ? -12.046 0.273 -14.943 1.00 93.94 210 ARG A O 1
ATOM 1687 N N . GLN A 1 211 ? -12.874 2.228 -14.206 1.00 94.50 211 GLN A N 1
ATOM 1688 C CA . GLN A 1 211 ? -11.996 3.069 -15.023 1.00 94.50 211 GLN A CA 1
ATOM 1689 C C . GLN A 1 211 ? -10.522 2.849 -14.677 1.00 94.50 211 GLN A C 1
ATOM 1691 O O . GLN A 1 211 ? -9.710 2.618 -15.572 1.00 94.50 211 GLN A O 1
ATOM 1696 N N . LYS A 1 212 ? -10.177 2.826 -13.385 1.00 95.25 212 LYS A N 1
ATOM 1697 C CA . LYS A 1 212 ? -8.796 2.588 -12.951 1.00 95.25 212 LYS A CA 1
ATOM 1698 C C . LYS A 1 212 ? -8.311 1.180 -13.318 1.00 95.25 212 LYS A C 1
ATOM 1700 O O . LYS A 1 212 ? -7.177 1.025 -13.759 1.00 95.25 212 LYS A O 1
ATOM 1705 N N . LYS A 1 213 ? -9.174 0.156 -13.247 1.00 95.00 213 LYS A N 1
ATOM 1706 C CA . LYS A 1 213 ? -8.852 -1.204 -13.730 1.00 95.00 213 LYS A CA 1
ATOM 1707 C C . LYS A 1 213 ? -8.503 -1.238 -15.216 1.00 95.00 213 LYS A C 1
ATOM 1709 O O . LYS A 1 213 ? -7.560 -1.932 -15.589 1.00 95.00 213 LYS A O 1
ATOM 1714 N N . VAL A 1 214 ? -9.239 -0.499 -16.049 1.00 97.25 214 VAL A N 1
ATOM 1715 C CA . VAL A 1 214 ? -8.938 -0.390 -17.486 1.00 97.25 214 VAL A CA 1
ATOM 1716 C C . VAL A 1 214 ? -7.573 0.268 -17.695 1.00 97.25 214 VAL A C 1
ATOM 1718 O O . VAL A 1 214 ? -6.744 -0.297 -18.400 1.00 97.25 214 VAL A O 1
ATOM 1721 N N . GLN A 1 215 ? -7.281 1.367 -16.994 1.00 94.88 215 GLN A N 1
ATOM 1722 C CA . GLN A 1 215 ? -5.970 2.030 -17.070 1.00 94.88 215 GLN A CA 1
ATOM 1723 C C . GLN A 1 215 ? -4.812 1.107 -16.654 1.00 94.88 215 GLN A C 1
ATOM 1725 O O . GLN A 1 215 ? -3.788 1.044 -17.332 1.00 94.88 215 GLN A O 1
ATOM 1730 N N . VAL A 1 216 ? -4.966 0.352 -15.560 1.00 96.75 216 VAL A N 1
ATOM 1731 C CA . VAL A 1 216 ? -3.966 -0.641 -15.126 1.00 96.75 216 VAL A CA 1
ATOM 1732 C C . VAL A 1 216 ? -3.777 -1.728 -16.190 1.00 96.75 216 VAL A C 1
ATOM 1734 O O . VAL A 1 216 ? -2.647 -2.126 -16.478 1.00 96.75 216 VAL A O 1
ATOM 1737 N N . ALA A 1 217 ? -4.860 -2.204 -16.809 1.00 95.31 217 ALA A N 1
ATOM 1738 C CA . ALA A 1 217 ? -4.781 -3.199 -17.876 1.00 95.31 217 ALA A CA 1
ATOM 1739 C C . ALA A 1 217 ? -4.054 -2.664 -19.125 1.00 95.31 217 ALA A C 1
ATOM 1741 O O . ALA A 1 217 ? -3.217 -3.373 -19.686 1.00 95.31 217 ALA A O 1
ATOM 1742 N N . GLU A 1 218 ? -4.316 -1.417 -19.521 1.00 96.81 218 GLU A N 1
ATOM 1743 C CA . GLU A 1 218 ? -3.631 -0.742 -20.630 1.00 96.81 218 GLU A CA 1
ATOM 1744 C C . GLU A 1 218 ? -2.129 -0.585 -20.360 1.00 96.81 218 GLU A C 1
ATOM 1746 O O . GLU A 1 218 ? -1.312 -0.945 -21.209 1.00 96.81 218 GLU A O 1
ATOM 1751 N N . LEU A 1 219 ? -1.744 -0.145 -19.156 1.00 95.56 219 LEU A N 1
ATOM 1752 C CA . LEU A 1 219 ? -0.335 -0.037 -18.759 1.00 95.56 219 LEU A CA 1
ATOM 1753 C C . LEU A 1 219 ? 0.371 -1.399 -18.762 1.00 95.56 219 LEU A C 1
ATOM 1755 O O . LEU A 1 219 ? 1.499 -1.509 -19.243 1.00 95.56 219 LEU A O 1
ATOM 1759 N N . ARG A 1 220 ? -0.296 -2.465 -18.297 1.00 96.75 220 ARG A N 1
ATOM 1760 C CA . ARG A 1 220 ? 0.243 -3.836 -18.373 1.00 96.75 220 ARG A CA 1
ATOM 1761 C C . ARG A 1 220 ? 0.447 -4.290 -19.815 1.00 96.75 220 ARG A C 1
ATOM 1763 O O . ARG A 1 220 ? 1.458 -4.928 -20.111 1.00 96.75 220 ARG A O 1
ATOM 1770 N N . ALA A 1 221 ? -0.499 -3.993 -20.704 1.00 96.75 221 ALA A N 1
ATOM 1771 C CA . ALA A 1 221 ? -0.377 -4.323 -22.120 1.00 96.75 221 ALA A CA 1
ATOM 1772 C C . ALA A 1 221 ? 0.788 -3.560 -22.769 1.00 96.75 221 ALA A C 1
ATOM 1774 O O . ALA A 1 221 ? 1.618 -4.176 -23.443 1.00 96.75 221 ALA A O 1
ATOM 1775 N N . LYS A 1 222 ? 0.907 -2.257 -22.484 1.00 94.81 222 LYS A N 1
ATOM 1776 C CA . LYS A 1 222 ? 2.017 -1.415 -22.944 1.00 94.81 222 LYS A CA 1
ATOM 1777 C C . LYS A 1 222 ? 3.365 -1.963 -22.470 1.00 94.81 222 LYS A C 1
ATOM 1779 O O . LYS A 1 222 ? 4.216 -2.255 -23.308 1.00 94.81 222 LYS A O 1
ATOM 1784 N N . LEU A 1 223 ? 3.511 -2.245 -21.174 1.00 95.94 223 LEU A N 1
ATOM 1785 C CA . LEU A 1 223 ? 4.740 -2.803 -20.599 1.00 95.94 223 LEU A CA 1
ATOM 1786 C C . LEU A 1 223 ? 5.152 -4.126 -21.262 1.00 95.94 223 LEU A C 1
ATOM 1788 O O . LEU A 1 223 ? 6.329 -4.352 -21.534 1.00 95.94 223 LEU A O 1
ATOM 1792 N N . ARG A 1 224 ? 4.190 -5.016 -21.548 1.00 96.62 224 ARG A N 1
ATOM 1793 C CA . ARG A 1 224 ? 4.464 -6.278 -22.261 1.00 96.62 224 ARG A CA 1
ATOM 1794 C C . ARG A 1 224 ? 4.972 -6.030 -23.678 1.00 96.62 224 ARG A C 1
ATOM 1796 O O . ARG A 1 224 ? 5.905 -6.706 -24.113 1.00 96.62 224 ARG A O 1
ATOM 1803 N N . SER A 1 225 ? 4.367 -5.082 -24.392 1.00 95.06 225 SER A N 1
ATOM 1804 C CA . SER A 1 225 ? 4.779 -4.740 -25.755 1.00 95.06 225 SER A CA 1
ATOM 1805 C C . SER A 1 225 ? 6.191 -4.142 -25.793 1.00 95.06 225 SER A C 1
ATOM 1807 O O . SER A 1 225 ? 7.008 -4.584 -26.599 1.00 95.06 225 SER A O 1
ATOM 1809 N N . GLU A 1 226 ? 6.517 -3.248 -24.854 1.00 93.44 226 GLU A N 1
ATOM 1810 C CA . GLU A 1 226 ? 7.837 -2.616 -24.732 1.00 93.44 226 GLU A CA 1
ATOM 1811 C C . GLU A 1 226 ? 8.916 -3.638 -24.365 1.00 93.44 226 GLU A C 1
ATOM 1813 O O . GLU A 1 226 ? 9.934 -3.722 -25.047 1.00 93.44 226 GLU A O 1
ATOM 1818 N N . LYS A 1 227 ? 8.660 -4.513 -23.380 1.00 95.81 227 LYS A N 1
ATOM 1819 C CA . LYS A 1 227 ? 9.583 -5.611 -23.035 1.00 95.81 227 LYS A CA 1
ATOM 1820 C C . LYS A 1 227 ? 9.841 -6.546 -24.217 1.00 95.81 227 LYS A C 1
ATOM 1822 O O . LYS A 1 227 ? 10.966 -6.996 -24.419 1.00 95.81 227 LYS A O 1
ATOM 1827 N N . THR A 1 228 ? 8.815 -6.819 -25.024 1.00 96.19 228 THR A N 1
ATOM 1828 C CA . THR A 1 228 ? 8.960 -7.649 -26.230 1.00 96.19 228 THR A CA 1
ATOM 1829 C C . THR A 1 228 ? 9.797 -6.945 -27.302 1.00 96.19 228 THR A C 1
ATOM 1831 O O . THR A 1 228 ? 10.626 -7.585 -27.946 1.00 96.19 228 THR A O 1
ATOM 1834 N N . ALA A 1 229 ? 9.599 -5.639 -27.507 1.00 93.25 229 ALA A N 1
ATOM 1835 C CA . ALA A 1 229 ? 10.380 -4.848 -28.458 1.00 93.25 229 ALA A CA 1
ATOM 1836 C C . ALA A 1 229 ? 11.857 -4.759 -28.043 1.00 93.25 229 ALA A C 1
ATOM 1838 O O . ALA A 1 229 ? 12.742 -5.040 -28.850 1.00 93.25 229 ALA A O 1
ATOM 1839 N N . LEU A 1 230 ? 12.111 -4.474 -26.767 1.00 92.88 230 LEU A N 1
ATOM 1840 C CA . LEU A 1 230 ? 13.440 -4.466 -26.168 1.00 92.88 230 LEU A CA 1
ATOM 1841 C C . LEU A 1 230 ? 14.153 -5.815 -26.329 1.00 92.88 230 LEU A C 1
ATOM 1843 O O . LEU A 1 230 ? 15.316 -5.855 -26.725 1.00 92.88 230 LEU A O 1
ATOM 1847 N N . GLN A 1 231 ? 13.457 -6.929 -26.078 1.00 95.50 231 GLN A N 1
ATOM 1848 C CA . GLN A 1 231 ? 14.042 -8.258 -26.257 1.00 95.50 231 GLN A CA 1
ATOM 1849 C C . GLN A 1 231 ? 14.460 -8.501 -27.712 1.00 95.50 231 GLN A C 1
ATOM 1851 O O . GLN A 1 231 ? 15.556 -8.999 -27.957 1.00 95.50 231 GLN A O 1
ATOM 1856 N N . LYS A 1 232 ? 13.634 -8.093 -28.685 1.00 94.50 232 LYS A N 1
ATOM 1857 C CA . LYS A 1 232 ? 13.984 -8.196 -30.110 1.00 94.50 232 LYS A CA 1
ATOM 1858 C C . LYS A 1 232 ? 15.231 -7.382 -30.461 1.00 94.50 232 LYS A C 1
ATOM 1860 O O . LYS A 1 232 ? 16.058 -7.867 -31.229 1.00 94.50 232 LYS A O 1
ATOM 1865 N N . LEU A 1 233 ? 15.382 -6.180 -29.898 1.00 91.94 233 LEU A N 1
ATOM 1866 C CA . LEU A 1 233 ? 16.575 -5.349 -30.097 1.00 91.94 233 LEU A CA 1
ATOM 1867 C C . LEU A 1 233 ? 17.826 -6.011 -29.505 1.00 91.94 233 LEU A C 1
ATOM 1869 O O . LEU A 1 233 ? 18.848 -6.110 -30.185 1.00 91.94 233 LEU A O 1
ATOM 1873 N N . LYS A 1 234 ? 17.732 -6.540 -28.279 1.00 94.00 234 LYS A N 1
ATOM 1874 C CA . LYS A 1 234 ? 18.825 -7.281 -27.625 1.00 94.00 234 LYS A CA 1
ATOM 1875 C C . LYS A 1 234 ? 19.226 -8.522 -28.433 1.00 94.00 234 LYS A C 1
ATOM 1877 O O . LYS A 1 234 ? 20.413 -8.771 -28.644 1.00 94.00 234 LYS A O 1
ATOM 1882 N N . ASP A 1 235 ? 18.251 -9.256 -28.965 1.00 95.31 235 ASP A N 1
ATOM 1883 C CA . ASP A 1 235 ? 18.502 -10.404 -29.841 1.00 95.31 235 ASP A CA 1
ATOM 1884 C C . ASP A 1 235 ? 19.164 -9.990 -31.166 1.00 95.31 235 ASP A C 1
ATOM 1886 O O . ASP A 1 235 ? 20.033 -10.705 -31.672 1.00 95.31 235 ASP A O 1
ATOM 1890 N N . GLN A 1 236 ? 18.786 -8.839 -31.734 1.00 92.38 236 GLN A N 1
ATOM 1891 C CA . GLN A 1 236 ? 19.398 -8.300 -32.950 1.00 92.38 236 GLN A CA 1
ATOM 1892 C C . GLN A 1 236 ? 20.871 -7.937 -32.727 1.00 92.38 236 GLN A C 1
ATOM 1894 O O . GLN A 1 236 ? 21.711 -8.336 -33.535 1.00 92.38 236 GLN A O 1
ATOM 1899 N N . VAL A 1 237 ? 21.197 -7.254 -31.624 1.00 92.88 237 VAL A N 1
ATOM 1900 C CA . VAL A 1 237 ? 22.591 -6.956 -31.249 1.00 92.88 237 VAL A CA 1
ATOM 1901 C C . VAL A 1 237 ? 23.394 -8.242 -31.106 1.00 92.88 237 VAL A C 1
ATOM 1903 O O . VAL A 1 237 ? 24.433 -8.384 -31.746 1.00 92.88 237 VAL A O 1
ATOM 1906 N N . LYS A 1 238 ? 22.872 -9.230 -30.371 1.00 93.75 238 LYS A N 1
ATOM 1907 C CA . LYS A 1 238 ? 23.546 -10.521 -30.180 1.00 93.75 238 LYS A CA 1
ATOM 1908 C C . LYS A 1 238 ? 23.843 -11.233 -31.504 1.00 93.75 238 LYS A C 1
ATOM 1910 O O . LYS A 1 238 ? 24.908 -11.832 -31.659 1.00 93.75 238 LYS A O 1
ATOM 1915 N N . ARG A 1 239 ? 22.923 -11.172 -32.477 1.00 92.75 239 ARG A N 1
ATOM 1916 C CA . ARG A 1 239 ? 23.148 -11.727 -33.824 1.00 92.75 239 ARG A CA 1
ATOM 1917 C C . ARG A 1 239 ? 24.273 -10.994 -34.550 1.00 92.75 239 ARG A C 1
ATOM 1919 O O . ARG A 1 239 ? 25.155 -11.658 -35.090 1.00 92.75 239 ARG A O 1
ATOM 1926 N N . ILE A 1 240 ? 24.272 -9.661 -34.524 1.00 90.44 240 ILE A N 1
ATOM 1927 C CA . ILE A 1 240 ? 25.321 -8.848 -35.155 1.00 90.44 240 ILE A CA 1
ATOM 1928 C C . ILE A 1 240 ? 26.683 -9.156 -34.518 1.00 90.44 240 ILE A C 1
ATOM 1930 O O . ILE A 1 240 ? 27.618 -9.506 -35.235 1.00 90.44 240 ILE A O 1
ATOM 1934 N N . GLU A 1 241 ? 26.780 -9.144 -33.187 1.00 90.25 241 GLU A N 1
ATOM 1935 C CA . GLU A 1 241 ? 28.006 -9.492 -32.455 1.00 90.25 241 GLU A CA 1
ATOM 1936 C C . GLU A 1 241 ? 28.518 -10.893 -32.812 1.00 90.25 241 GLU A C 1
ATOM 1938 O O . GLU A 1 241 ? 29.713 -11.086 -33.033 1.00 90.25 241 GLU A O 1
ATOM 1943 N N . SER A 1 242 ? 27.620 -11.882 -32.903 1.00 90.94 242 SER A N 1
ATOM 1944 C CA . SER A 1 242 ? 28.003 -13.243 -33.289 1.00 90.94 242 SER A CA 1
ATOM 1945 C C . SER A 1 242 ? 28.531 -13.317 -34.724 1.00 90.94 242 SER A C 1
ATOM 1947 O O . SER A 1 242 ? 29.497 -14.032 -34.976 1.00 90.94 242 SER A O 1
ATOM 1949 N N . SER A 1 243 ? 27.954 -12.543 -35.651 1.00 88.69 243 SER A N 1
ATOM 1950 C CA . SER A 1 243 ? 28.404 -12.503 -37.046 1.00 88.69 243 SER A CA 1
ATOM 1951 C C . SER A 1 243 ? 29.768 -11.827 -37.212 1.00 88.69 243 SER A C 1
ATOM 1953 O O . SER A 1 243 ? 30.578 -12.296 -38.009 1.00 88.69 243 SER A O 1
ATOM 1955 N N . LEU A 1 244 ? 30.058 -10.791 -36.415 1.00 86.56 244 LEU A N 1
ATOM 1956 C CA . LEU A 1 244 ? 31.352 -10.104 -36.425 1.00 86.56 244 LEU A CA 1
ATOM 1957 C C . LEU A 1 244 ? 32.474 -11.014 -35.912 1.00 86.56 244 LEU A C 1
ATOM 1959 O O . LEU A 1 244 ? 33.507 -11.126 -36.565 1.00 86.56 244 LEU A O 1
ATOM 1963 N N . LYS A 1 245 ? 32.240 -11.754 -34.819 1.00 87.38 245 LYS A N 1
ATOM 1964 C CA . LYS A 1 245 ? 33.221 -12.721 -34.286 1.00 87.38 245 LYS A CA 1
ATOM 1965 C C . LYS A 1 245 ? 33.597 -13.803 -35.301 1.00 87.38 245 LYS A C 1
ATOM 1967 O O . LYS A 1 245 ? 34.752 -14.206 -35.376 1.00 87.38 245 LYS A O 1
ATOM 1972 N N . VAL A 1 246 ? 32.633 -14.281 -36.092 1.00 86.44 246 VAL A N 1
ATOM 1973 C CA . VAL A 1 246 ? 32.893 -15.284 -37.141 1.00 86.44 246 VAL A CA 1
ATOM 1974 C C . VAL A 1 246 ? 33.755 -14.702 -38.268 1.00 86.44 246 VAL A C 1
ATOM 1976 O O . VAL A 1 246 ? 34.638 -15.395 -38.771 1.00 86.44 246 VAL A O 1
ATOM 1979 N N . GLN A 1 247 ? 33.544 -13.436 -38.643 1.00 81.62 247 GLN A N 1
ATOM 1980 C CA . GLN A 1 247 ? 34.361 -12.770 -39.662 1.00 81.62 247 GLN A CA 1
ATOM 1981 C C . GLN A 1 247 ? 35.806 -12.544 -39.200 1.00 81.62 247 GLN A C 1
ATOM 1983 O O . GLN A 1 247 ? 36.720 -12.807 -39.976 1.00 81.62 247 GLN A O 1
ATOM 1988 N N . GLU A 1 248 ? 36.021 -12.141 -37.943 1.00 80.69 248 GLU A N 1
ATOM 1989 C CA . GLU A 1 248 ? 37.367 -11.937 -37.380 1.00 80.69 248 GLU A CA 1
ATOM 1990 C C . GLU A 1 248 ? 38.217 -13.217 -37.413 1.00 80.69 248 GLU A C 1
ATOM 1992 O O . GLU A 1 248 ? 39.394 -13.172 -37.774 1.00 80.69 248 GLU A O 1
ATOM 1997 N N . HIS A 1 249 ? 37.617 -14.374 -37.107 1.00 76.06 249 HIS A N 1
ATOM 1998 C CA . HIS A 1 249 ? 38.307 -15.665 -37.174 1.00 76.06 249 HIS A CA 1
ATOM 1999 C C . HIS A 1 249 ? 38.611 -16.122 -38.607 1.00 76.06 249 HIS A C 1
ATOM 2001 O O . HIS A 1 249 ? 39.621 -16.783 -38.820 1.00 76.06 249 HIS A O 1
ATOM 2007 N N . SER A 1 250 ? 37.787 -15.748 -39.591 1.00 73.94 250 SER A N 1
ATOM 2008 C CA . SER A 1 250 ? 38.002 -16.112 -41.000 1.00 73.94 250 SER A CA 1
ATOM 2009 C C . SER A 1 250 ? 39.106 -15.300 -41.685 1.00 73.94 250 SER A C 1
ATOM 2011 O O . SER A 1 250 ? 39.598 -15.725 -42.724 1.00 73.94 250 SER A O 1
ATOM 2013 N N . THR A 1 251 ? 39.466 -14.127 -41.159 1.00 72.12 251 THR A N 1
ATOM 2014 C CA . THR A 1 251 ? 40.529 -13.265 -41.713 1.00 72.12 251 THR A CA 1
ATOM 2015 C C . THR A 1 251 ? 41.910 -13.505 -41.097 1.00 72.12 251 THR A C 1
ATOM 2017 O O . THR A 1 251 ? 42.868 -12.840 -41.483 1.00 72.12 251 THR A O 1
ATOM 2020 N N . ALA A 1 252 ? 42.009 -14.408 -40.117 1.00 68.62 252 ALA A N 1
ATOM 2021 C CA . ALA A 1 252 ? 43.245 -14.720 -39.398 1.00 68.62 252 ALA A CA 1
ATOM 2022 C C . ALA A 1 252 ? 43.965 -15.992 -39.903 1.00 68.62 252 ALA A C 1
ATOM 2024 O O . ALA A 1 252 ? 45.023 -16.323 -39.365 1.00 68.62 252 ALA A O 1
ATOM 2025 N N . GLU A 1 253 ? 43.410 -16.683 -40.907 1.00 57.75 253 GLU A N 1
ATOM 2026 C CA . GLU A 1 253 ? 44.029 -17.802 -41.650 1.00 57.75 253 GLU A CA 1
ATOM 2027 C C . GLU A 1 253 ? 44.630 -17.325 -42.980 1.00 57.75 253 GLU A C 1
ATOM 2029 O O . GLU A 1 253 ? 45.722 -17.827 -43.337 1.00 57.75 253 GLU A O 1
#

InterPro domains:
  IPR014719 Ribosomal protein bL12, C-terminal/adaptor protein ClpS-like [SSF54736] (20-71)

Organism: Desulfomonile tiedjei (strain ATCC 49306 / DSM 6799 / DCB-1) (NCBI:txid706587)

Foldseek 3Di:
DDAWKKWKWFQAFPDPDVQVLLVQQCVLLVHDSVVSVVPRVVPRDTSDTRDGPVVQVVSVVSCVVSGTDMDMDTPPDPPPPDPDVVVVVVVVVVVVVVVVVVVVVVVCVVVVVVVVVVVVVVVVVVVVVVVVVVVVVVVVVPDDDDDDDDDDDDPDPPPPDPPQPPLVVLVVVLVVLVVVLVVLVVVLVVLVVVLVVLVPPPPRDVVVNVVSVVVSVVSVVVSVVSVVVSVVSVVVSVVSVVVVVVVVVVVVD

Radius of gyration: 35.15 Å; chains: 1; bounding box: 65×55×111 Å